Protein AF-A0A9W9CEI9-F1 (afdb_monomer)

pLDDT: mean 76.48, std 22.42, range [36.38, 98.5]

Sequence (367 aa):
MANYSYPYPDEAYGAYTHAHAGYGNASPTAPRRASTQKELRRVDEAEVVIGRVFWLPPQEELPPRAVRRAHGKGAVEEGIYNHPVVVVSRPAEEPQVVHFHIVSQSLPLFRRNILLTNPQVTSFQGKRLHEIYSKDNEFHASRRSWYLPISPSPTHPHVNSKKMQKRYPTLELQHGATLRWDSYVNIRHVYKIDWTLLKPYANPDTPYVQSFRFDRESCDKMLAKTKFLTNYEPEVQHPVQSFPHIERPPYRQSGRVMMSHLPLRIPETQAYSRGQDYSPHSPRAPSLYSPKSYSDEGSVVGSEYSGLSPILQPDFGGPQTEFEMSTPVPKKRPPDRKLRRAWHIMIWILKWLWKTLCKIRERFLGR

Radius of gyration: 35.23 Å; Cα contacts (8 Å, |Δi|>4): 368; chains: 1; bounding box: 115×113×74 Å

Organism: NCBI:txid1932322

Mean predicted aligned error: 17.27 Å

Solvent-accessible surface area (backbone atoms only — not comparable to full-atom values): 24131 Å² total; per-residue (Å²): 140,82,90,83,87,82,88,80,89,87,82,79,93,79,89,82,89,86,78,93,81,89,80,80,96,67,82,75,76,67,80,75,76,75,76,70,72,68,75,77,64,72,58,53,75,90,65,74,43,70,29,26,43,29,24,38,56,44,67,90,82,44,63,90,76,50,65,43,59,68,56,77,89,73,81,74,70,86,75,69,45,48,29,43,29,31,30,69,37,39,36,48,92,46,73,61,32,33,30,29,28,46,39,36,36,28,44,70,65,88,69,70,87,79,68,95,82,63,97,71,67,43,74,42,73,38,34,49,76,60,65,78,41,63,58,97,42,69,72,34,51,57,62,51,72,35,48,35,25,30,46,88,28,71,76,51,91,77,51,87,45,74,72,37,35,71,75,51,47,73,30,45,35,46,94,77,47,65,68,89,47,45,29,26,41,35,53,78,51,39,30,29,30,53,49,80,72,35,38,69,44,77,38,86,92,46,73,86,54,80,69,54,32,42,30,70,68,33,40,51,54,51,50,54,50,29,28,74,74,64,71,55,71,79,65,65,58,44,79,74,80,69,66,76,73,75,68,70,70,75,76,73,80,71,84,73,86,70,89,75,91,71,90,80,82,74,82,84,77,79,78,83,84,78,88,79,80,87,82,90,86,83,83,92,84,80,90,87,88,85,87,81,92,75,79,88,80,88,79,84,78,76,82,82,76,88,80,73,80,78,80,74,76,80,90,71,94,69,83,89,72,92,69,89,74,79,74,79,75,81,76,78,74,75,79,56,73,66,59,57,54,54,51,52,51,52,52,50,52,53,53,50,55,51,52,52,52,52,54,52,50,52,64,67,71,73,112

Structure (mmCIF, N/CA/C/O backbone):
data_AF-A0A9W9CEI9-F1
#
_entry.id   AF-A0A9W9CEI9-F1
#
loop_
_atom_site.group_PDB
_atom_site.id
_atom_site.type_symbol
_atom_site.label_atom_id
_atom_site.label_alt_id
_atom_site.label_comp_id
_atom_site.label_asym_id
_atom_site.label_entity_id
_atom_site.label_seq_id
_atom_site.pdbx_PDB_ins_code
_atom_site.Cartn_x
_atom_site.Cartn_y
_atom_site.Cartn_z
_atom_site.occupancy
_atom_site.B_iso_or_equiv
_atom_site.auth_seq_id
_atom_site.auth_comp_id
_atom_site.auth_asym_id
_atom_site.auth_atom_id
_atom_site.pdbx_PDB_model_num
ATOM 1 N N . MET A 1 1 ? -31.952 55.297 -7.271 1.00 44.41 1 MET A N 1
ATOM 2 C CA . MET A 1 1 ? -33.184 54.821 -7.933 1.00 44.41 1 MET A CA 1
ATOM 3 C C . MET A 1 1 ? -32.943 54.867 -9.431 1.00 44.41 1 MET A C 1
ATOM 5 O O . MET A 1 1 ? -32.782 55.955 -9.960 1.00 44.41 1 MET A O 1
ATOM 9 N N . ALA A 1 2 ? -32.806 53.714 -10.083 1.00 40.50 2 ALA A N 1
ATOM 10 C CA . ALA A 1 2 ? -32.664 53.618 -11.535 1.00 40.50 2 ALA A CA 1
ATOM 11 C C . ALA A 1 2 ? -33.387 52.344 -11.993 1.00 40.50 2 ALA A C 1
ATOM 13 O O . ALA A 1 2 ? -32.977 51.237 -11.647 1.00 40.50 2 ALA A O 1
ATOM 14 N N . ASN A 1 3 ? -34.511 52.544 -12.682 1.00 37.38 3 ASN A N 1
ATOM 15 C CA . ASN A 1 3 ? -35.391 51.511 -13.219 1.00 37.38 3 ASN A CA 1
ATOM 16 C C . ASN A 1 3 ? -34.763 50.885 -14.467 1.00 37.38 3 ASN A C 1
ATOM 18 O O . ASN A 1 3 ? -34.467 51.600 -15.421 1.00 37.38 3 ASN A O 1
ATOM 22 N N . TYR A 1 4 ? -34.625 49.560 -14.480 1.00 41.66 4 TYR A N 1
ATOM 23 C CA . TYR A 1 4 ? -34.340 48.796 -15.693 1.00 41.66 4 TYR A CA 1
ATOM 24 C C . TYR A 1 4 ? -35.572 47.975 -16.064 1.00 41.66 4 TYR A C 1
ATOM 26 O O . TYR A 1 4 ? -35.943 47.033 -15.368 1.00 41.66 4 TYR A O 1
ATOM 34 N N . SER A 1 5 ? -36.203 48.391 -17.160 1.00 39.91 5 SER A N 1
ATOM 35 C CA . SER A 1 5 ? -37.312 47.712 -17.822 1.00 39.91 5 SER A CA 1
ATOM 36 C C . SER A 1 5 ? -36.742 46.679 -18.800 1.00 39.91 5 SER A C 1
ATOM 38 O O . SER A 1 5 ? -35.878 47.018 -19.609 1.00 39.91 5 SER A O 1
ATOM 40 N N . TYR A 1 6 ? -37.191 45.427 -18.709 1.00 49.38 6 TYR A N 1
ATOM 41 C CA . TYR A 1 6 ? -36.850 44.351 -19.646 1.00 49.38 6 TYR A CA 1
ATOM 42 C C . TYR A 1 6 ? -38.062 44.056 -20.541 1.00 49.38 6 TYR A C 1
ATOM 44 O O . TYR A 1 6 ? -39.131 43.768 -20.001 1.00 49.38 6 TYR A O 1
ATOM 52 N N . PRO A 1 7 ? -37.923 44.074 -21.878 1.00 61.41 7 PRO A N 1
ATOM 53 C CA . PRO A 1 7 ? -38.960 43.580 -22.773 1.00 61.41 7 PRO A CA 1
ATOM 54 C C . PRO A 1 7 ? -38.849 42.054 -22.927 1.00 61.41 7 PRO A C 1
ATOM 56 O O . PRO A 1 7 ? -37.789 41.529 -23.273 1.00 61.41 7 PRO A O 1
ATOM 59 N N . TYR A 1 8 ? -39.953 41.353 -22.670 1.00 47.09 8 TYR A N 1
ATOM 60 C CA . TYR A 1 8 ? -40.160 39.960 -23.072 1.00 47.09 8 TYR A CA 1
ATOM 61 C C . TYR A 1 8 ? -40.674 39.928 -24.518 1.00 47.09 8 TYR A C 1
ATOM 63 O O . TYR A 1 8 ? -41.625 40.653 -24.814 1.00 47.09 8 TYR A O 1
ATOM 71 N N . PRO A 1 9 ? -40.102 39.104 -25.410 1.00 62.75 9 PRO A N 1
ATOM 72 C CA . PRO A 1 9 ? -40.759 38.735 -26.649 1.00 62.75 9 PRO A CA 1
ATOM 73 C C . PRO A 1 9 ? -41.666 37.520 -26.424 1.00 62.75 9 PRO A C 1
ATOM 75 O O . PRO A 1 9 ? -41.299 36.546 -25.763 1.00 62.75 9 PRO A O 1
ATOM 78 N N . ASP A 1 10 ? -42.856 37.652 -26.988 1.00 48.56 10 ASP A N 1
ATOM 79 C CA . ASP A 1 10 ? -44.049 36.833 -26.850 1.00 48.56 10 ASP A CA 1
ATOM 80 C C . ASP A 1 10 ? -44.328 36.221 -28.230 1.00 48.56 10 ASP A C 1
ATOM 82 O O . ASP A 1 10 ? -44.770 36.928 -29.126 1.00 48.56 10 ASP A O 1
ATOM 86 N N . GLU A 1 11 ? -43.979 34.949 -28.436 1.00 50.56 11 GLU A N 1
ATOM 87 C CA . GLU A 1 11 ? -44.277 34.143 -29.635 1.00 50.56 11 GLU A CA 1
ATOM 88 C C . GLU A 1 11 ? -44.161 32.657 -29.230 1.00 50.56 11 GLU A C 1
ATOM 90 O O . GLU A 1 11 ? -43.246 32.288 -28.500 1.00 50.56 11 GLU A O 1
ATOM 95 N N . ALA A 1 12 ? -44.981 31.694 -29.638 1.00 49.09 12 ALA A N 1
ATOM 96 C CA . ALA A 1 12 ? -46.222 31.679 -30.389 1.00 49.09 12 ALA A CA 1
ATOM 97 C C . ALA A 1 12 ? -46.905 30.325 -30.099 1.00 49.09 12 ALA A C 1
ATOM 99 O O . ALA A 1 12 ? -46.247 29.292 -29.945 1.00 49.09 12 ALA A O 1
ATOM 100 N N . TYR A 1 13 ? -48.234 30.338 -30.029 1.00 42.53 13 TYR A N 1
ATOM 101 C CA . TYR A 1 13 ? -49.075 29.151 -29.898 1.00 42.53 13 TYR A CA 1
ATOM 102 C C . TYR A 1 13 ? -49.012 28.298 -31.174 1.00 42.53 13 TYR A C 1
ATOM 104 O O . TYR A 1 13 ? -49.411 28.746 -32.247 1.00 42.53 13 TYR A O 1
ATOM 112 N N . GLY A 1 14 ? -48.563 27.049 -31.044 1.00 46.78 14 GLY A N 1
ATOM 113 C CA . GLY A 1 14 ? -48.661 26.022 -32.079 1.00 46.78 14 GLY A CA 1
ATOM 114 C C . GLY A 1 14 ? -49.648 24.939 -31.660 1.00 46.78 14 GLY A C 1
ATOM 115 O O . GLY A 1 14 ? -49.316 24.070 -30.857 1.00 46.78 14 GLY A O 1
ATOM 116 N N . ALA A 1 15 ? -50.863 25.012 -32.197 1.00 46.81 15 ALA A N 1
ATOM 117 C CA . ALA A 1 15 ? -51.892 23.991 -32.078 1.00 46.81 15 ALA A CA 1
ATOM 118 C C . ALA A 1 15 ? -51.522 22.737 -32.890 1.00 46.81 15 ALA A C 1
ATOM 120 O O . ALA A 1 15 ? -51.270 22.834 -34.088 1.00 46.81 15 ALA A O 1
ATOM 121 N N . TYR A 1 16 ? -51.571 21.562 -32.259 1.00 46.38 16 TYR A N 1
ATOM 122 C CA . TYR A 1 16 ? -51.710 20.281 -32.952 1.00 46.38 16 TYR A CA 1
ATOM 123 C C . TYR A 1 16 ? -52.805 19.458 -32.276 1.00 46.38 16 TYR A C 1
ATOM 125 O O . TYR A 1 16 ? -52.646 18.925 -31.180 1.00 46.38 16 TYR A O 1
ATOM 133 N N . THR A 1 17 ? -53.938 19.387 -32.963 1.00 54.47 17 THR A N 1
ATOM 134 C CA . THR A 1 17 ? -55.008 18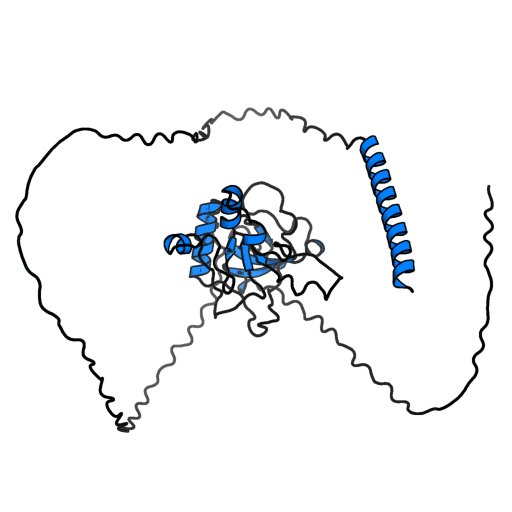.412 -32.773 1.00 54.47 17 THR A CA 1
ATOM 135 C C . THR A 1 17 ? -54.741 17.193 -33.646 1.00 54.47 17 THR A C 1
ATOM 137 O O . THR A 1 17 ? -54.419 17.366 -34.815 1.00 54.47 17 THR A O 1
ATOM 140 N N . HIS A 1 18 ? -54.909 16.000 -33.071 1.00 37.88 18 HIS A N 1
ATOM 141 C CA . HIS A 1 18 ? -55.310 14.694 -33.638 1.00 37.88 18 HIS A CA 1
ATOM 142 C C . HIS A 1 18 ? -54.682 13.608 -32.743 1.00 37.88 18 HIS A C 1
ATOM 144 O O . HIS A 1 18 ? -53.576 13.788 -32.252 1.00 37.88 18 HIS A O 1
ATOM 150 N N . ALA A 1 19 ? -55.230 12.423 -32.504 1.00 39.69 19 ALA A N 1
ATOM 151 C CA . ALA A 1 19 ? -56.569 11.850 -32.521 1.00 39.69 19 ALA A CA 1
ATOM 152 C C . ALA A 1 19 ? -56.390 10.434 -31.923 1.00 39.69 19 ALA A C 1
ATOM 154 O O . ALA A 1 19 ? -55.325 9.831 -32.044 1.00 39.69 19 ALA A O 1
ATOM 155 N N . HIS A 1 20 ? -57.424 9.937 -31.249 1.00 43.78 20 HIS A N 1
ATOM 156 C CA . HIS A 1 20 ? -57.515 8.626 -30.602 1.00 43.78 20 HIS A CA 1
ATOM 157 C C . HIS A 1 20 ? -56.940 7.426 -31.380 1.00 43.78 20 HIS A C 1
ATOM 159 O O . HIS A 1 20 ? -57.318 7.184 -32.521 1.00 43.78 20 HIS A O 1
ATOM 165 N N . ALA A 1 21 ? -56.215 6.563 -30.662 1.00 42.81 21 ALA A N 1
ATOM 166 C CA . ALA A 1 21 ? -56.393 5.110 -30.736 1.00 42.81 21 ALA A CA 1
ATOM 167 C C . ALA A 1 21 ? -55.942 4.483 -29.406 1.00 42.81 21 ALA A C 1
ATOM 169 O O . ALA A 1 21 ? -54.760 4.479 -29.070 1.00 42.81 21 ALA A O 1
ATOM 170 N N . GLY A 1 22 ? -56.904 4.017 -28.609 1.00 48.47 22 GLY A N 1
ATOM 171 C CA . GLY A 1 22 ? -56.636 3.316 -27.362 1.00 48.47 22 GLY A CA 1
ATOM 172 C C . GLY A 1 22 ? -56.269 1.864 -27.621 1.00 48.47 22 GLY A C 1
ATOM 173 O O . GLY A 1 22 ? -56.925 1.227 -28.429 1.00 48.47 22 GLY A O 1
ATOM 174 N N . TYR A 1 23 ? -55.273 1.353 -26.898 1.00 37.03 23 TYR A N 1
ATOM 175 C CA . TYR A 1 23 ? -55.101 -0.064 -26.583 1.00 37.03 23 TYR A CA 1
ATOM 176 C C . TYR A 1 23 ? -54.218 -0.192 -25.332 1.00 37.03 23 TYR A C 1
ATOM 178 O O . TYR A 1 23 ? -53.124 0.359 -25.280 1.00 37.03 23 TYR A O 1
ATOM 186 N N . GLY A 1 24 ? -54.690 -0.964 -24.350 1.00 40.25 24 GLY A N 1
ATOM 187 C CA . GLY A 1 24 ? -53.818 -1.722 -23.4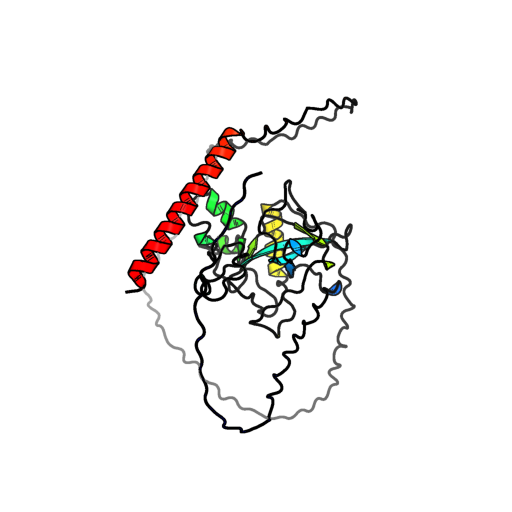48 1.00 40.25 24 GLY A CA 1
ATOM 188 C C . GLY A 1 24 ? -53.325 -1.025 -22.180 1.00 40.25 24 GLY A C 1
ATOM 189 O O . GLY A 1 24 ? -52.150 -0.693 -22.061 1.00 40.25 24 GLY A O 1
ATOM 190 N N . ASN A 1 25 ? -54.194 -0.944 -21.171 1.00 46.72 25 ASN A N 1
ATOM 191 C CA . ASN A 1 25 ? -53.783 -0.845 -19.770 1.00 46.72 25 ASN A CA 1
ATOM 192 C C . ASN A 1 25 ? -53.025 -2.119 -19.361 1.00 46.72 25 ASN A C 1
ATOM 194 O O . ASN A 1 25 ? -53.619 -3.089 -18.900 1.00 46.72 25 ASN A O 1
ATOM 198 N N . ALA A 1 26 ? -51.708 -2.106 -19.510 1.00 44.81 26 ALA A N 1
ATOM 199 C CA . ALA A 1 26 ? -50.810 -2.965 -18.757 1.00 44.81 26 ALA A CA 1
ATOM 200 C C . ALA A 1 26 ? -49.588 -2.123 -18.408 1.00 44.81 26 ALA A C 1
ATOM 202 O O . ALA A 1 26 ? -48.611 -2.092 -19.150 1.00 44.81 26 ALA A O 1
ATOM 203 N N . SER A 1 27 ? -49.679 -1.384 -17.298 1.00 42.91 27 SER A N 1
ATOM 204 C CA . SER A 1 27 ? -48.522 -0.734 -16.690 1.00 42.91 27 SER A CA 1
ATOM 205 C C . SER A 1 27 ? -47.417 -1.779 -16.552 1.00 42.91 27 SER A C 1
ATOM 207 O O . SER A 1 27 ? -47.599 -2.725 -15.781 1.00 42.91 27 SER A O 1
ATOM 209 N N . PRO A 1 28 ? -46.279 -1.658 -17.261 1.00 50.47 28 PRO A N 1
ATOM 210 C CA . PRO A 1 28 ? -45.126 -2.447 -16.907 1.00 50.47 28 PRO A CA 1
ATOM 211 C C . PRO A 1 28 ? -44.723 -1.916 -15.542 1.00 50.47 28 PRO A C 1
ATOM 213 O O . PRO A 1 28 ? -44.224 -0.796 -15.417 1.00 50.47 28 PRO A O 1
ATOM 216 N N . THR A 1 29 ? -45.032 -2.685 -14.501 1.00 48.03 29 THR A N 1
ATOM 217 C CA . THR A 1 29 ? -44.475 -2.521 -13.169 1.00 48.03 29 THR A CA 1
ATOM 218 C C . THR A 1 29 ? -42.973 -2.520 -13.380 1.00 48.03 29 THR A C 1
ATOM 220 O O . THR A 1 29 ? -42.357 -3.574 -13.538 1.00 48.03 29 THR A O 1
ATOM 223 N N . ALA A 1 30 ? -42.403 -1.322 -13.525 1.00 46.75 30 ALA A N 1
ATOM 224 C CA . ALA A 1 30 ? -40.983 -1.149 -13.721 1.00 46.75 30 ALA A CA 1
ATOM 225 C C . ALA A 1 30 ? -40.340 -1.947 -12.592 1.00 46.75 30 ALA A C 1
ATOM 227 O O . ALA A 1 30 ? -40.737 -1.734 -11.438 1.00 46.75 30 ALA A O 1
ATOM 228 N N . PRO A 1 31 ? -39.445 -2.910 -12.883 1.00 50.59 31 PRO A N 1
ATOM 229 C CA . PRO A 1 31 ? -38.791 -3.660 -11.836 1.00 50.59 31 PRO A CA 1
ATOM 230 C C . PRO A 1 31 ? -38.112 -2.614 -10.972 1.00 50.59 31 PRO A C 1
ATOM 232 O O . PRO A 1 31 ? -37.154 -1.962 -11.394 1.00 50.59 31 PRO A O 1
ATOM 235 N N . ARG A 1 32 ? -38.711 -2.386 -9.799 1.00 44.41 32 ARG A N 1
ATOM 236 C CA . ARG A 1 32 ? -38.223 -1.520 -8.745 1.00 44.41 32 ARG A CA 1
ATOM 237 C C . ARG A 1 32 ? -36.838 -2.068 -8.497 1.00 44.41 32 ARG A C 1
ATOM 239 O O . ARG A 1 32 ? -36.706 -3.124 -7.884 1.00 44.41 32 ARG A O 1
ATOM 246 N N . ARG A 1 33 ? -35.827 -1.433 -9.104 1.00 43.03 33 ARG A N 1
ATOM 247 C CA . ARG A 1 33 ? -34.421 -1.734 -8.872 1.00 43.03 33 ARG A CA 1
ATOM 248 C C . ARG A 1 33 ? -34.266 -1.492 -7.390 1.00 43.03 33 ARG A C 1
ATOM 250 O O . ARG A 1 33 ? -34.094 -0.357 -6.953 1.00 43.03 33 ARG A O 1
ATOM 257 N N . ALA A 1 34 ? -34.436 -2.560 -6.621 1.00 41.00 34 ALA A N 1
ATOM 258 C CA . ALA A 1 34 ? -33.964 -2.656 -5.274 1.00 41.00 34 ALA A CA 1
ATOM 259 C C . ALA A 1 34 ? -32.471 -2.410 -5.430 1.00 41.00 34 ALA A C 1
ATOM 261 O O . ALA A 1 34 ? -31.700 -3.295 -5.791 1.00 41.00 34 ALA A O 1
ATOM 262 N N . SER A 1 35 ? -32.090 -1.146 -5.274 1.00 41.25 35 SER A N 1
ATOM 263 C CA . SER A 1 35 ? -30.764 -0.764 -4.855 1.00 41.25 35 SER A CA 1
ATOM 264 C C . SER A 1 35 ? -30.618 -1.415 -3.491 1.00 41.25 35 SER A C 1
ATOM 266 O O . SER A 1 35 ? -30.858 -0.792 -2.460 1.00 41.25 35 SER A O 1
ATOM 268 N N . THR A 1 36 ? -30.329 -2.716 -3.499 1.00 42.03 36 THR A N 1
ATOM 269 C CA . THR A 1 36 ? -29.772 -3.447 -2.381 1.00 42.03 36 THR A CA 1
ATOM 270 C C . THR A 1 36 ? -28.453 -2.752 -2.137 1.00 42.03 36 THR A C 1
ATOM 272 O O . THR A 1 36 ? -27.435 -3.067 -2.757 1.00 42.03 36 THR A O 1
ATOM 275 N N . GLN A 1 37 ? -28.528 -1.697 -1.333 1.00 42.50 37 GLN A N 1
ATOM 276 C CA . GLN A 1 37 ? -27.405 -1.025 -0.731 1.00 42.50 37 GLN A CA 1
ATOM 277 C C . GLN A 1 37 ? -26.748 -2.128 0.084 1.00 42.50 37 GLN A C 1
ATOM 279 O O . GLN A 1 37 ? -27.204 -2.470 1.168 1.00 42.50 37 GLN A O 1
ATOM 284 N N . LYS A 1 38 ? -25.822 -2.829 -0.576 1.00 58.91 38 LYS A N 1
ATOM 285 C CA . LYS A 1 38 ? -25.175 -4.035 -0.089 1.00 58.91 38 LYS A CA 1
ATOM 286 C C . LYS A 1 38 ? -24.549 -3.610 1.222 1.00 58.91 38 LYS A C 1
ATOM 288 O O . LYS A 1 38 ? -23.633 -2.789 1.203 1.00 58.91 38 LYS A O 1
ATOM 293 N N . GLU A 1 39 ? -25.160 -4.046 2.316 1.00 62.12 39 GLU A N 1
ATOM 294 C CA . GLU A 1 39 ? -24.802 -3.657 3.668 1.00 62.12 39 GLU A CA 1
ATOM 295 C C . GLU A 1 39 ? -23.285 -3.776 3.767 1.00 62.12 39 GLU A C 1
ATOM 297 O O . GLU A 1 39 ? -22.719 -4.841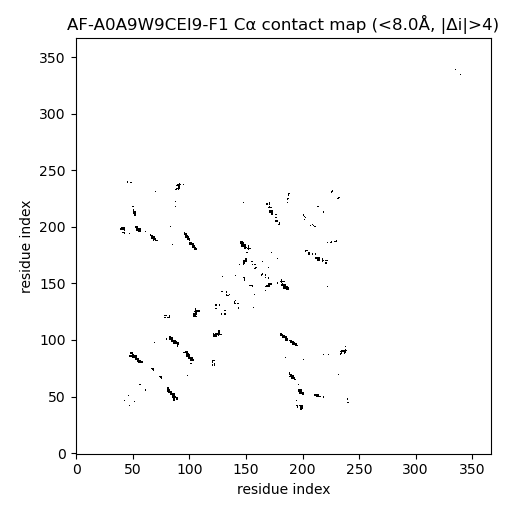 3.498 1.00 62.12 39 GLU A O 1
ATOM 302 N N . LEU A 1 40 ? -22.613 -2.635 3.945 1.00 68.88 40 LEU A N 1
ATOM 303 C CA . LEU A 1 40 ? -21.160 -2.585 3.922 1.00 68.88 40 LEU A CA 1
ATOM 304 C C . LEU A 1 40 ? -20.697 -3.409 5.115 1.00 68.88 40 LEU A C 1
ATOM 306 O O . LEU A 1 40 ? -20.763 -2.944 6.252 1.00 68.88 40 LEU A O 1
ATOM 310 N N . ARG A 1 41 ? -20.296 -4.654 4.839 1.00 84.25 41 ARG A N 1
ATOM 311 C CA . ARG A 1 41 ? -19.775 -5.590 5.830 1.00 84.25 41 ARG A CA 1
ATOM 312 C C . ARG A 1 41 ? -18.717 -4.848 6.635 1.00 84.25 41 ARG A C 1
ATOM 314 O O . ARG A 1 41 ? -17.709 -4.413 6.075 1.00 84.25 41 ARG A O 1
ATOM 321 N N . ARG A 1 42 ? -18.988 -4.649 7.925 1.00 90.06 42 ARG A N 1
ATOM 322 C CA . ARG A 1 42 ? -18.013 -4.063 8.842 1.00 90.06 42 ARG A CA 1
ATOM 323 C C . ARG A 1 42 ? -16.799 -4.984 8.896 1.00 90.06 42 ARG A C 1
ATOM 325 O O . ARG A 1 42 ? -16.944 -6.203 8.792 1.00 90.06 42 ARG A O 1
ATOM 33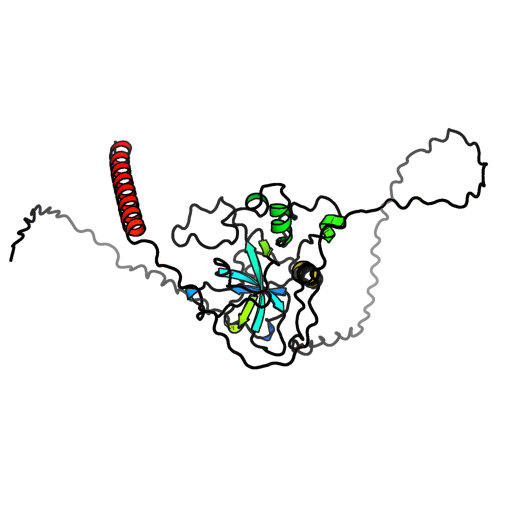2 N N . VAL A 1 43 ? -15.614 -4.391 9.002 1.00 94.69 43 VAL A N 1
ATOM 333 C CA . VAL A 1 43 ? -14.389 -5.152 9.248 1.00 94.69 43 VAL A CA 1
ATOM 334 C C . VAL A 1 43 ? -14.528 -5.801 10.622 1.00 94.69 43 VAL A C 1
ATOM 336 O O . VAL A 1 43 ? -14.947 -5.140 11.567 1.00 94.69 43 VAL A O 1
ATOM 339 N N . ASP A 1 44 ? -14.243 -7.095 10.709 1.00 95.31 44 ASP A N 1
ATOM 340 C CA . ASP A 1 44 ? -14.167 -7.813 11.979 1.00 95.31 44 ASP A CA 1
ATOM 341 C C . ASP A 1 44 ? -12.723 -7.759 12.491 1.00 95.31 44 ASP A C 1
ATOM 343 O O . ASP A 1 44 ? -11.776 -7.843 11.705 1.00 95.31 44 ASP A O 1
ATOM 347 N N . GLU A 1 45 ? -12.548 -7.640 13.803 1.00 95.44 45 GLU A N 1
ATOM 348 C CA . GLU A 1 45 ? -11.243 -7.573 14.458 1.00 95.44 45 GLU A CA 1
ATOM 349 C C . GLU A 1 45 ? -10.383 -8.803 14.128 1.00 95.44 45 GLU A C 1
ATOM 351 O O . GLU A 1 45 ? -9.176 -8.687 13.902 1.00 95.44 45 GLU A O 1
ATOM 356 N N . ALA A 1 46 ? -11.016 -9.975 14.019 1.00 94.44 46 ALA A N 1
ATOM 357 C CA . ALA A 1 46 ? -10.369 -11.229 13.641 1.00 94.44 46 ALA A CA 1
ATOM 358 C C . ALA A 1 46 ? -9.748 -11.198 12.231 1.00 94.44 46 ALA A C 1
ATOM 360 O O . ALA A 1 46 ? -8.793 -11.925 11.948 1.00 94.44 46 ALA A O 1
ATOM 361 N N . GLU A 1 47 ? -10.272 -10.359 11.331 1.00 95.38 47 GLU A N 1
ATOM 362 C CA . GLU A 1 47 ? -9.751 -10.214 9.970 1.00 95.38 47 GLU A CA 1
ATOM 363 C C . GLU A 1 47 ? -8.546 -9.265 9.898 1.00 95.38 47 GLU A C 1
ATOM 365 O O . GLU A 1 47 ? -7.832 -9.249 8.889 1.00 95.38 47 GLU A O 1
ATOM 370 N N . VAL A 1 48 ? -8.297 -8.479 10.949 1.00 96.75 48 VAL A N 1
ATOM 371 C CA . VAL A 1 48 ? -7.235 -7.471 11.006 1.00 96.75 48 VAL A CA 1
ATOM 372 C C . VAL A 1 48 ? -5.896 -8.135 11.328 1.00 96.75 48 VAL A C 1
ATOM 374 O O . VAL A 1 48 ? -5.388 -8.108 12.448 1.00 96.75 48 VAL A O 1
ATOM 377 N N . VAL A 1 49 ? -5.312 -8.746 10.300 1.00 96.19 49 VAL A N 1
ATOM 378 C CA . VAL A 1 49 ? -4.025 -9.450 10.367 1.00 96.19 49 VAL A CA 1
ATOM 379 C C . VAL A 1 49 ? -2.993 -8.834 9.425 1.00 96.19 49 VAL A C 1
ATOM 381 O O . VAL A 1 49 ? -3.333 -8.250 8.395 1.00 96.19 49 VAL A O 1
ATOM 384 N N . ILE A 1 50 ? -1.708 -9.009 9.743 1.00 97.19 50 ILE A N 1
ATOM 385 C CA . ILE A 1 50 ? -0.606 -8.569 8.876 1.00 97.19 50 ILE A CA 1
ATOM 386 C C . ILE A 1 50 ? -0.740 -9.216 7.489 1.00 97.19 50 ILE A C 1
ATOM 388 O O . ILE A 1 50 ? -1.031 -10.411 7.352 1.00 97.19 50 ILE A O 1
ATOM 392 N N . GLY A 1 51 ? -0.547 -8.397 6.455 1.00 97.81 51 GLY A N 1
ATOM 393 C CA . GLY A 1 51 ? -0.696 -8.774 5.055 1.00 97.81 51 GLY A CA 1
ATOM 394 C C . GLY A 1 51 ? -2.132 -8.736 4.537 1.00 97.81 51 GLY A C 1
ATOM 395 O O . GLY A 1 51 ? -2.333 -8.992 3.352 1.00 97.81 51 GLY A O 1
ATOM 396 N N . ARG A 1 52 ? -3.136 -8.434 5.371 1.00 97.94 52 ARG A N 1
ATOM 397 C CA . ARG A 1 52 ? -4.523 -8.262 4.919 1.00 97.94 52 ARG A CA 1
ATOM 398 C C . ARG A 1 52 ? -4.663 -6.989 4.088 1.00 97.94 52 ARG A C 1
ATOM 400 O O . ARG A 1 52 ? -4.142 -5.942 4.474 1.00 97.94 52 ARG A O 1
ATOM 407 N N . VAL A 1 53 ? -5.385 -7.082 2.971 1.00 98.06 53 VAL A N 1
ATOM 408 C CA . VAL A 1 53 ? -5.709 -5.942 2.108 1.00 98.06 53 VAL A CA 1
ATOM 409 C C . VAL A 1 53 ? -7.111 -5.422 2.426 1.00 98.06 53 VAL A C 1
ATOM 411 O O . VAL A 1 53 ? -8.089 -6.167 2.378 1.00 98.06 53 VAL A O 1
ATOM 414 N N . PHE A 1 54 ? -7.201 -4.127 2.710 1.00 98.00 54 PHE A N 1
ATOM 415 C CA . PHE A 1 54 ? -8.440 -3.381 2.919 1.00 98.00 54 PHE A CA 1
ATOM 416 C C . PHE A 1 54 ? -8.561 -2.244 1.905 1.00 98.00 54 PHE A C 1
ATOM 418 O O . PHE A 1 54 ? -7.650 -1.992 1.120 1.00 98.00 54 PHE A O 1
ATOM 425 N N . TRP A 1 55 ? -9.694 -1.552 1.916 1.00 97.12 55 TRP A N 1
ATOM 426 C CA . TRP A 1 55 ? -9.926 -0.327 1.167 1.00 97.12 55 TRP A CA 1
ATOM 427 C C . TRP A 1 55 ? -9.963 0.864 2.118 1.00 97.12 55 TRP A C 1
ATOM 429 O O . TRP A 1 55 ? -10.777 0.898 3.044 1.00 97.12 55 TRP A O 1
ATOM 439 N N . LEU A 1 56 ? -9.099 1.847 1.873 1.00 97.12 56 LEU A N 1
ATOM 440 C CA . LEU A 1 56 ? -9.133 3.137 2.545 1.00 97.12 56 LEU A CA 1
ATOM 441 C C . LEU A 1 56 ? -10.197 4.014 1.867 1.00 97.12 56 LEU A C 1
ATOM 443 O O . LEU A 1 56 ? -10.031 4.328 0.683 1.00 97.12 56 LEU A O 1
ATOM 447 N N . PRO A 1 57 ? -11.274 4.414 2.572 1.00 95.94 57 PRO A N 1
ATOM 448 C CA . PRO A 1 57 ? -12.317 5.270 2.009 1.00 95.94 57 PRO A CA 1
ATOM 449 C C . PRO A 1 57 ? -11.779 6.622 1.510 1.00 95.94 57 PRO A C 1
ATOM 451 O O . PRO A 1 57 ? -10.644 7.003 1.827 1.00 95.94 57 PRO A O 1
ATOM 454 N N . PRO A 1 58 ? -12.564 7.356 0.704 1.00 95.12 58 PRO A N 1
ATOM 455 C CA . PRO A 1 58 ? -12.198 8.707 0.313 1.00 95.12 58 PRO A CA 1
ATOM 456 C C . PRO A 1 58 ? -12.174 9.646 1.532 1.00 95.12 58 PRO A C 1
ATOM 458 O O . PRO A 1 58 ? -12.742 9.351 2.585 1.00 95.12 58 PRO A O 1
ATOM 461 N N . GLN A 1 59 ? -11.468 10.771 1.405 1.00 95.50 59 GLN A N 1
ATOM 462 C CA . GLN A 1 59 ? -11.156 11.646 2.538 1.00 95.50 59 GLN A CA 1
ATOM 463 C C . GLN A 1 59 ? -12.413 12.243 3.187 1.00 95.50 59 GLN A C 1
ATOM 465 O O . GLN A 1 59 ? -12.456 12.400 4.401 1.00 95.50 59 GLN A O 1
ATOM 470 N N . GLU A 1 60 ? -13.424 12.564 2.385 1.00 95.81 60 GLU A N 1
ATOM 471 C CA . GLU A 1 60 ? -14.703 13.139 2.801 1.00 95.81 60 GLU A CA 1
ATOM 472 C C . GLU A 1 60 ? -15.577 12.186 3.628 1.00 95.81 60 GLU A C 1
ATOM 474 O O . GLU A 1 60 ? -16.437 12.646 4.375 1.00 95.81 60 GLU A O 1
ATOM 479 N N . GLU A 1 61 ? -15.349 10.873 3.524 1.00 95.94 61 GLU A N 1
ATOM 480 C CA . GLU A 1 61 ? -16.047 9.862 4.329 1.00 95.94 61 GLU A CA 1
ATOM 481 C C . GLU A 1 61 ? -15.356 9.601 5.674 1.00 95.94 61 GLU A C 1
ATOM 483 O O . GLU A 1 61 ? -15.901 8.898 6.526 1.00 95.94 61 GLU A O 1
ATOM 488 N N . LEU A 1 62 ? -14.148 10.135 5.870 1.00 96.81 62 LEU A N 1
ATOM 489 C CA . LEU A 1 62 ? -13.341 9.896 7.058 1.00 96.81 62 LEU A CA 1
ATOM 490 C C . LEU A 1 62 ? -13.378 11.101 8.007 1.00 96.81 62 LEU A C 1
ATOM 492 O O . LEU A 1 62 ? -13.396 12.251 7.559 1.00 96.81 62 LEU A O 1
ATOM 496 N N . PRO A 1 63 ? -13.305 10.871 9.331 1.00 97.81 63 PRO A N 1
ATOM 497 C CA . PRO A 1 63 ? -13.092 11.947 10.285 1.00 97.81 63 PRO A CA 1
ATOM 498 C C . PRO A 1 63 ? -11.841 12.773 9.935 1.00 97.81 63 PRO A C 1
ATOM 500 O O . PRO A 1 63 ? -10.841 12.230 9.442 1.00 97.81 63 PRO A O 1
ATOM 503 N N . PRO A 1 64 ? -11.840 14.088 10.214 1.00 96.12 64 PRO A N 1
ATOM 504 C CA . PRO A 1 64 ? -10.676 14.921 9.954 1.00 96.12 64 PRO A CA 1
ATOM 505 C C . PRO A 1 64 ? -9.463 14.372 10.710 1.00 96.12 64 PRO A C 1
ATOM 507 O O . PRO A 1 64 ? -9.514 14.158 11.918 1.00 96.12 64 PRO A O 1
ATOM 510 N N . ARG A 1 65 ? -8.348 14.178 9.993 1.00 96.19 65 ARG A N 1
ATOM 511 C CA . ARG A 1 65 ? -7.093 13.609 10.528 1.00 96.19 65 ARG A CA 1
ATOM 512 C C . ARG A 1 65 ? -7.200 12.151 11.007 1.00 96.19 65 ARG A C 1
ATOM 514 O O . ARG A 1 65 ? -6.356 11.727 11.793 1.00 96.19 65 ARG A O 1
ATOM 521 N N . ALA A 1 66 ? -8.169 11.380 10.504 1.00 97.56 66 ALA A N 1
ATOM 522 C CA . ALA A 1 66 ? -8.261 9.942 10.772 1.00 97.56 66 ALA A CA 1
ATOM 523 C C . ALA A 1 66 ? -6.988 9.181 10.363 1.00 97.56 66 ALA A C 1
ATOM 525 O O . ALA A 1 66 ? -6.537 8.291 11.080 1.00 97.56 66 ALA A O 1
ATOM 526 N N . VAL A 1 67 ? -6.379 9.557 9.232 1.00 97.88 67 VAL A N 1
ATOM 527 C CA . VAL A 1 67 ? -5.096 8.997 8.791 1.00 97.88 67 VAL A CA 1
ATOM 528 C C . VAL A 1 67 ? -3.947 9.867 9.283 1.00 97.88 67 VAL A C 1
ATOM 530 O O . VAL A 1 67 ? -3.946 11.088 9.107 1.00 97.88 67 VAL A O 1
ATOM 533 N N . ARG A 1 68 ? -2.930 9.228 9.860 1.00 97.62 68 ARG A N 1
ATOM 534 C CA . ARG A 1 68 ? -1.686 9.864 10.314 1.00 97.62 68 ARG A CA 1
ATOM 535 C C . ARG A 1 68 ? -0.482 9.107 9.760 1.00 97.62 68 ARG A C 1
ATOM 537 O O . ARG A 1 68 ? -0.604 7.963 9.339 1.00 97.62 68 ARG A O 1
ATOM 544 N N . ARG A 1 69 ? 0.699 9.726 9.741 1.00 97.06 69 ARG A N 1
ATOM 545 C CA . ARG A 1 69 ? 1.949 8.981 9.511 1.00 97.06 69 ARG A CA 1
ATOM 546 C C . ARG A 1 69 ? 2.295 8.222 10.791 1.00 97.06 69 ARG A C 1
ATOM 548 O O . ARG A 1 69 ? 2.325 8.834 11.855 1.00 97.06 69 ARG A O 1
ATOM 555 N N . ALA A 1 70 ? 2.529 6.917 10.677 1.00 96.31 70 ALA A N 1
ATOM 556 C CA . ALA A 1 70 ? 3.050 6.103 11.775 1.00 96.31 70 ALA A CA 1
ATOM 557 C C . ALA A 1 70 ? 4.555 6.334 11.943 1.00 96.31 70 ALA A C 1
ATOM 559 O O . ALA A 1 70 ? 5.066 6.387 13.053 1.00 96.31 70 ALA A O 1
ATOM 560 N N . HIS A 1 71 ? 5.254 6.520 10.819 1.00 94.19 71 HIS A N 1
ATOM 561 C CA . HIS A 1 71 ? 6.695 6.719 10.789 1.00 94.19 71 HIS A CA 1
ATOM 562 C C . HIS A 1 71 ? 7.094 7.939 9.947 1.00 94.19 71 HIS A C 1
ATOM 564 O O . HIS A 1 71 ? 6.555 8.186 8.860 1.00 94.19 71 HIS A O 1
ATOM 570 N N . GLY A 1 72 ? 8.095 8.673 10.438 1.00 90.81 72 GLY A N 1
ATOM 571 C CA . GLY A 1 72 ? 8.636 9.879 9.815 1.00 90.81 72 GLY A CA 1
ATOM 572 C C . GLY A 1 72 ? 7.868 11.163 10.153 1.00 90.81 72 GLY A C 1
ATOM 573 O O . GLY A 1 72 ? 6.726 11.146 10.608 1.00 90.81 72 GLY A O 1
ATOM 574 N N . LYS A 1 73 ? 8.514 12.310 9.913 1.00 90.94 73 LYS A N 1
ATOM 575 C CA . LYS A 1 73 ? 7.932 13.645 10.125 1.00 90.94 73 LYS A CA 1
ATOM 576 C C . LYS A 1 73 ? 7.192 14.116 8.869 1.00 90.94 73 LYS A C 1
ATOM 578 O O . LYS A 1 73 ? 7.633 13.851 7.752 1.00 90.94 73 LYS A O 1
ATOM 583 N N . GLY A 1 74 ? 6.105 14.864 9.049 1.00 91.31 74 GLY A N 1
ATOM 584 C CA . GLY A 1 74 ? 5.427 15.588 7.969 1.00 91.31 74 GLY A CA 1
ATOM 585 C C . GLY A 1 74 ? 3.926 15.335 7.878 1.00 91.31 74 GLY A C 1
ATOM 586 O O . GLY A 1 74 ? 3.373 14.458 8.540 1.00 91.31 74 GLY A O 1
ATOM 587 N N . ALA A 1 75 ? 3.263 16.129 7.040 1.00 92.88 75 ALA A N 1
ATOM 588 C CA . ALA A 1 75 ? 1.852 15.944 6.734 1.00 92.88 75 ALA A CA 1
ATOM 589 C C . ALA A 1 75 ? 1.620 14.654 5.925 1.00 92.88 75 ALA A C 1
ATOM 591 O O . ALA A 1 75 ? 2.523 14.112 5.273 1.00 92.88 75 ALA A O 1
ATOM 592 N N . VAL A 1 76 ? 0.388 14.156 5.982 1.00 94.75 76 VAL A N 1
ATOM 593 C CA . VAL A 1 76 ? -0.092 13.089 5.101 1.00 94.75 76 VAL A CA 1
ATOM 594 C C . VAL A 1 76 ? -0.067 13.601 3.655 1.00 94.75 76 VAL A C 1
ATOM 596 O O . VAL A 1 76 ? -0.445 14.743 3.409 1.00 94.75 76 VAL A O 1
ATOM 599 N N . GLU A 1 77 ? 0.442 12.791 2.721 1.00 91.19 77 GLU A N 1
ATOM 600 C CA . GLU A 1 77 ? 0.512 13.176 1.302 1.00 91.19 77 GLU A CA 1
ATOM 601 C C . GLU A 1 77 ? -0.902 13.259 0.703 1.00 91.19 77 GLU A C 1
ATOM 603 O O . GLU A 1 77 ? -1.800 12.511 1.090 1.00 91.19 77 GLU A O 1
ATOM 608 N N . GLU A 1 78 ? -1.110 14.175 -0.240 1.00 89.00 78 GLU A N 1
ATOM 609 C CA . GLU A 1 78 ? -2.364 14.245 -0.993 1.00 89.00 78 GLU A CA 1
ATOM 610 C C . GLU A 1 78 ? -2.494 13.024 -1.917 1.00 89.00 78 GLU A C 1
ATOM 612 O O . GLU A 1 78 ? -1.506 12.543 -2.472 1.00 89.00 78 GLU A O 1
ATOM 617 N N . GLY A 1 79 ? -3.717 12.518 -2.091 1.00 89.25 79 GLY A N 1
ATOM 618 C CA . GLY A 1 79 ? -3.981 11.384 -2.984 1.00 89.25 79 GLY A CA 1
ATOM 619 C C . GLY A 1 79 ? -3.661 10.005 -2.400 1.00 89.25 79 GLY A C 1
ATOM 620 O O . GLY A 1 79 ? -3.472 9.066 -3.162 1.00 89.25 79 GLY A O 1
ATOM 621 N N . ILE A 1 80 ? -3.594 9.866 -1.071 1.00 94.00 80 ILE A N 1
ATOM 622 C CA . ILE A 1 80 ? -3.458 8.550 -0.423 1.00 94.00 80 ILE A CA 1
ATOM 623 C C . ILE A 1 80 ? -4.791 7.821 -0.204 1.00 94.00 80 ILE A C 1
ATOM 625 O O . ILE A 1 80 ? -4.795 6.620 0.047 1.00 94.00 80 ILE A O 1
ATOM 629 N N . TYR A 1 81 ? -5.902 8.556 -0.250 1.00 95.19 81 TYR A N 1
ATOM 630 C CA . TYR A 1 81 ? -7.250 8.062 0.026 1.00 95.19 81 TYR A CA 1
ATOM 631 C C . TYR A 1 81 ? -7.841 7.341 -1.184 1.00 95.19 81 TYR A C 1
ATOM 633 O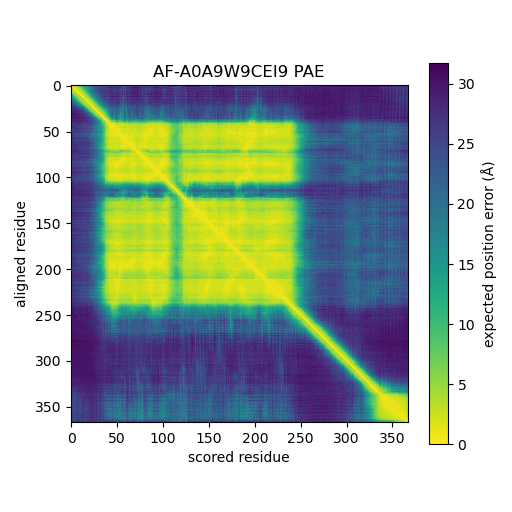 O . TYR A 1 81 ? -7.357 7.500 -2.303 1.00 95.19 81 TYR A O 1
ATOM 641 N N . ASN A 1 82 ? -8.931 6.601 -0.966 1.00 94.12 82 ASN A N 1
ATOM 642 C CA . ASN A 1 82 ? -9.624 5.856 -2.020 1.00 94.12 82 ASN A CA 1
ATOM 643 C C . ASN A 1 82 ? -8.716 4.819 -2.714 1.00 94.12 82 ASN A C 1
ATOM 645 O O . ASN A 1 82 ? -8.671 4.711 -3.943 1.00 94.12 82 ASN A O 1
ATOM 649 N N . HIS A 1 83 ? -7.950 4.081 -1.909 1.00 94.75 83 HIS A N 1
ATOM 650 C CA . HIS A 1 83 ? -6.955 3.119 -2.372 1.00 94.75 83 HIS A CA 1
ATOM 651 C C . HIS A 1 83 ? -7.006 1.815 -1.579 1.00 94.75 83 HIS A C 1
ATOM 653 O O . HIS A 1 83 ? -7.374 1.823 -0.400 1.00 94.75 83 HIS A O 1
ATOM 659 N N . PRO A 1 84 ? -6.588 0.688 -2.185 1.00 96.88 84 PRO A N 1
ATOM 660 C CA . PRO A 1 84 ? -6.300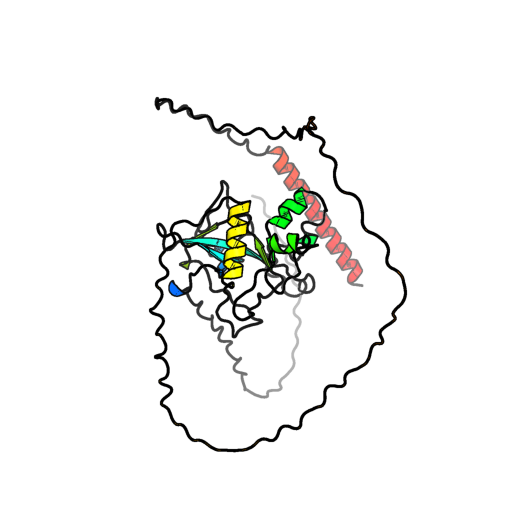 -0.494 -1.406 1.00 96.88 84 PRO A CA 1
ATOM 661 C C . PRO A 1 84 ? -5.100 -0.224 -0.496 1.00 96.88 84 PRO A C 1
ATOM 663 O O . PRO A 1 84 ? -4.145 0.461 -0.871 1.00 96.88 84 PRO A O 1
ATOM 666 N N . VAL A 1 85 ? -5.145 -0.772 0.708 1.00 98.00 85 VAL A N 1
ATOM 667 C CA . VAL A 1 85 ? -4.091 -0.655 1.714 1.00 98.00 85 VAL A CA 1
ATOM 668 C C . VAL A 1 85 ? -3.781 -2.027 2.281 1.00 98.00 85 VAL A C 1
ATOM 670 O O . VAL A 1 85 ? -4.676 -2.856 2.410 1.00 98.00 85 VAL A O 1
ATOM 673 N N . VAL A 1 86 ? -2.520 -2.276 2.616 1.00 98.38 86 VAL A N 1
ATOM 674 C CA . VAL A 1 86 ? -2.082 -3.523 3.250 1.00 98.38 86 VAL A CA 1
ATOM 675 C C . VAL A 1 86 ? -1.665 -3.256 4.688 1.00 98.38 86 VAL A C 1
ATOM 677 O O . VAL A 1 86 ? -0.850 -2.368 4.938 1.00 98.38 86 VAL A O 1
ATOM 680 N N . VAL A 1 87 ? -2.203 -4.035 5.627 1.00 98.50 87 VAL A N 1
ATOM 681 C CA . VAL A 1 87 ? -1.816 -3.974 7.043 1.00 98.50 87 VAL A CA 1
ATOM 682 C C . VAL A 1 87 ? -0.394 -4.501 7.203 1.00 98.50 87 VAL A C 1
ATOM 684 O O . VAL A 1 87 ? -0.095 -5.626 6.798 1.00 98.50 87 VAL A O 1
ATOM 687 N N . VAL A 1 88 ? 0.479 -3.700 7.810 1.00 98.06 88 VAL A N 1
ATOM 688 C CA . VAL A 1 88 ? 1.869 -4.079 8.113 1.00 98.06 88 VAL A CA 1
ATOM 689 C C . VAL A 1 88 ? 2.089 -4.375 9.585 1.00 98.06 88 VAL A C 1
ATOM 691 O O . VAL A 1 88 ? 2.897 -5.241 9.902 1.00 98.06 88 VAL A O 1
ATOM 694 N N . SER A 1 89 ? 1.366 -3.704 10.478 1.00 97.94 89 SER A N 1
ATOM 695 C CA . SER A 1 89 ? 1.433 -3.991 11.908 1.00 97.94 89 SER A CA 1
ATOM 696 C C . SER A 1 89 ? 0.169 -3.557 12.638 1.00 97.94 89 SER A C 1
ATOM 698 O O . SER A 1 89 ? -0.566 -2.687 12.168 1.00 97.94 89 SER A O 1
ATOM 700 N N . ARG A 1 90 ? -0.046 -4.131 13.819 1.00 97.25 90 ARG A N 1
ATOM 701 C CA . ARG A 1 90 ? -1.098 -3.774 14.769 1.00 97.25 90 ARG A CA 1
ATOM 702 C C . ARG A 1 90 ? -0.456 -3.588 16.149 1.00 97.25 90 ARG A C 1
ATOM 704 O O . ARG A 1 90 ? -0.199 -4.592 16.811 1.00 97.25 90 ARG A O 1
ATOM 711 N N . PRO A 1 91 ? -0.115 -2.351 16.547 1.00 97.44 91 PRO A N 1
ATOM 712 C CA . PRO A 1 91 ? 0.507 -2.079 17.841 1.00 97.44 91 PRO A CA 1
ATOM 713 C C . PRO A 1 91 ? -0.327 -2.590 19.020 1.00 97.44 91 PRO A C 1
ATOM 715 O O . PRO A 1 91 ? -1.554 -2.516 18.996 1.00 97.44 91 PRO A O 1
ATOM 718 N N . ALA A 1 92 ? 0.334 -3.095 20.061 1.00 96.31 92 ALA A N 1
ATOM 719 C CA . ALA A 1 92 ? -0.325 -3.552 21.283 1.00 96.31 92 ALA A CA 1
ATOM 720 C C . ALA A 1 92 ? -0.846 -2.389 22.147 1.00 96.31 92 ALA A C 1
ATOM 722 O O . ALA A 1 92 ? -1.860 -2.551 22.818 1.00 96.31 92 ALA A O 1
ATOM 723 N N . GLU A 1 93 ? -0.178 -1.229 22.115 1.00 96.94 93 GLU A N 1
ATOM 724 C CA . GLU A 1 93 ? -0.570 -0.033 22.878 1.00 96.94 93 GLU A CA 1
ATOM 725 C C . GLU A 1 93 ? -1.881 0.580 22.358 1.00 96.94 93 GLU A C 1
ATOM 727 O O . GLU A 1 93 ? -2.749 0.976 23.133 1.00 96.94 93 GLU A O 1
ATOM 732 N N . GLU A 1 94 ? -2.057 0.597 21.034 1.00 96.75 94 GLU A N 1
ATOM 733 C CA . GLU A 1 94 ? -3.245 1.115 20.352 1.00 96.75 94 GLU A CA 1
ATOM 734 C C . GLU A 1 94 ? -3.938 -0.032 19.574 1.00 96.75 94 GLU A C 1
ATOM 736 O O . GLU A 1 94 ? -3.814 -0.108 18.351 1.00 96.75 94 GLU A O 1
ATOM 741 N N . PRO A 1 95 ? -4.702 -0.936 20.226 1.00 95.50 95 PRO A N 1
ATOM 742 C CA . PRO A 1 95 ? -5.220 -2.160 19.595 1.00 95.50 95 PRO A CA 1
ATOM 743 C C . PRO A 1 95 ? -6.231 -1.908 18.466 1.00 95.50 95 PRO A C 1
ATOM 745 O O . PRO A 1 95 ? -6.465 -2.785 17.628 1.00 95.50 95 PRO A O 1
ATOM 748 N N . GLN A 1 96 ? -6.850 -0.727 18.449 1.00 97.38 96 GLN A N 1
ATOM 749 C CA . GLN A 1 96 ? -7.771 -0.275 17.401 1.00 97.38 96 GLN A CA 1
ATOM 750 C C . GLN A 1 96 ? -7.041 0.319 16.193 1.00 97.38 96 GLN A C 1
ATOM 752 O O . GLN A 1 96 ? -7.622 0.475 15.122 1.00 97.38 96 GLN A O 1
ATOM 757 N N . VAL A 1 97 ? -5.758 0.638 16.336 1.00 98.06 97 VAL A N 1
ATOM 758 C CA . VAL A 1 97 ? -4.972 1.270 15.288 1.00 98.06 97 VAL A CA 1
ATOM 759 C C . VAL A 1 97 ? -4.189 0.213 14.531 1.00 98.06 97 VAL A C 1
ATOM 761 O O . VAL A 1 97 ? -3.593 -0.706 15.089 1.00 98.06 97 VAL A O 1
ATOM 764 N N . VAL A 1 98 ? -4.181 0.355 13.214 1.00 98.31 98 VAL A N 1
ATOM 765 C CA . VAL A 1 98 ? -3.333 -0.434 12.329 1.00 98.31 98 VAL A CA 1
ATOM 766 C C . VAL A 1 98 ? -2.374 0.471 11.604 1.00 98.31 98 VAL A C 1
ATOM 768 O O . VAL A 1 98 ? -2.718 1.587 11.207 1.00 98.31 98 VAL A O 1
ATOM 771 N N . HIS A 1 99 ? -1.171 -0.038 11.385 1.00 98.44 99 HIS A N 1
ATOM 772 C CA . HIS A 1 99 ? -0.238 0.569 10.462 1.00 98.44 99 HIS A CA 1
ATOM 773 C C . HIS A 1 99 ? -0.373 -0.090 9.098 1.00 98.44 99 HIS A C 1
ATOM 775 O O . HIS A 1 99 ? -0.524 -1.311 8.997 1.00 98.44 99 HIS A O 1
ATOM 781 N N . PHE A 1 100 ? -0.297 0.709 8.039 1.00 98.44 100 PHE A N 1
ATOM 782 C CA . PHE A 1 100 ? -0.518 0.229 6.685 1.00 98.44 100 PHE A CA 1
ATOM 783 C C . PHE A 1 100 ? 0.386 0.895 5.646 1.00 98.44 100 PHE A C 1
ATOM 785 O O . PHE A 1 100 ? 0.858 2.025 5.812 1.00 98.44 100 PHE A O 1
ATOM 792 N N . HIS A 1 101 ? 0.575 0.181 4.537 1.00 98.19 101 HIS A N 1
ATOM 793 C CA . HIS A 1 101 ? 1.120 0.707 3.289 1.00 98.19 101 HIS A CA 1
ATOM 794 C C . HIS A 1 101 ? 0.014 0.871 2.249 1.00 98.19 101 HIS A C 1
ATOM 796 O O . HIS A 1 101 ? -0.981 0.144 2.254 1.00 98.19 101 HIS A O 1
ATOM 802 N N . ILE A 1 102 ? 0.204 1.811 1.328 1.00 97.50 102 ILE A N 1
ATOM 803 C CA . ILE A 1 102 ? -0.727 2.044 0.220 1.00 97.50 102 ILE A CA 1
ATOM 804 C C . ILE A 1 102 ? -0.384 1.099 -0.926 1.00 97.50 102 ILE A C 1
ATOM 806 O O . ILE A 1 102 ? 0.783 0.943 -1.292 1.00 97.50 102 ILE A O 1
ATOM 810 N N . VAL A 1 103 ? -1.410 0.507 -1.527 1.00 96.94 103 VAL A N 1
ATOM 811 C CA . VAL A 1 103 ? -1.296 -0.272 -2.756 1.00 96.94 103 VAL A CA 1
ATOM 812 C C . VAL A 1 103 ? -1.636 0.629 -3.937 1.00 96.94 103 VAL A C 1
ATOM 814 O O . VAL A 1 103 ? -2.788 0.970 -4.194 1.00 96.94 103 VAL A O 1
ATOM 817 N N . SER A 1 104 ? -0.604 1.018 -4.672 1.00 94.88 104 SER A N 1
ATOM 818 C CA . SER A 1 104 ? -0.724 1.806 -5.886 1.00 94.88 104 SER A CA 1
ATOM 819 C C . SER A 1 104 ? -1.182 0.957 -7.057 1.00 94.88 104 SER A C 1
ATOM 821 O O . SER A 1 104 ? -0.557 -0.058 -7.348 1.00 94.88 104 SER A O 1
ATOM 823 N N . GLN A 1 105 ? -2.215 1.394 -7.774 1.00 91.38 105 GLN A N 1
ATOM 824 C CA . GLN A 1 105 ? -2.753 0.650 -8.911 1.00 91.38 105 GLN A CA 1
ATOM 825 C C . GLN A 1 105 ? -2.565 1.419 -10.220 1.00 91.38 105 GLN A C 1
ATOM 827 O O . GLN A 1 105 ? -2.884 2.607 -10.317 1.00 91.38 105 GLN A O 1
ATOM 832 N N . SER A 1 106 ? -2.048 0.730 -11.235 1.00 85.44 106 SER A N 1
ATOM 833 C CA . SER A 1 106 ? -1.915 1.227 -12.598 1.00 85.44 106 SER A CA 1
ATOM 834 C C . SER A 1 106 ? -3.160 0.841 -13.390 1.00 85.44 106 SER A C 1
ATOM 836 O O . SER A 1 106 ? -3.387 -0.323 -13.712 1.00 85.44 106 SER A O 1
ATOM 838 N N . LEU A 1 107 ? -4.006 1.827 -13.681 1.00 76.75 107 LEU A N 1
ATOM 839 C CA . LEU A 1 107 ? -5.147 1.631 -14.569 1.00 76.75 107 LEU A CA 1
ATOM 840 C C . LEU A 1 107 ? -4.676 1.635 -16.028 1.00 76.75 107 LEU A C 1
ATOM 842 O O . LEU A 1 107 ? -4.040 2.608 -16.435 1.00 76.75 107 LEU A O 1
ATOM 846 N N . PRO A 1 108 ? -5.042 0.642 -16.854 1.00 68.00 108 PRO A N 1
ATOM 847 C CA . PRO A 1 108 ? -4.781 0.722 -18.280 1.00 68.00 108 PRO A CA 1
ATOM 848 C C . PRO A 1 108 ? -5.530 1.917 -18.888 1.00 68.00 108 PRO A C 1
ATOM 850 O O . PRO A 1 108 ? -6.749 2.057 -18.747 1.00 68.00 108 PRO A O 1
ATOM 853 N N . LEU A 1 109 ? -4.783 2.759 -19.610 1.00 62.38 109 LEU A N 1
ATOM 854 C CA . LEU A 1 109 ? -5.253 3.953 -20.329 1.00 62.38 109 LEU A CA 1
ATOM 855 C C . LEU A 1 109 ? -6.512 3.711 -21.184 1.00 62.38 109 LEU A C 1
ATOM 857 O O . LEU A 1 109 ? -7.316 4.623 -21.366 1.00 62.38 109 LEU A O 1
ATOM 861 N N . PHE A 1 110 ? -6.708 2.482 -21.669 1.00 55.03 110 PHE A N 1
ATOM 862 C CA . PHE A 1 110 ? -7.750 2.129 -22.631 1.00 55.03 110 PHE A CA 1
ATOM 863 C C . PHE A 1 110 ? -9.190 2.193 -22.082 1.00 55.03 110 PHE A C 1
ATOM 865 O O . PHE A 1 110 ? -10.136 2.250 -22.860 1.00 55.03 110 PHE A O 1
ATOM 872 N N . ARG A 1 111 ? -9.398 2.249 -20.756 1.00 58.03 111 ARG A N 1
ATOM 873 C CA . ARG A 1 111 ? -10.748 2.381 -20.160 1.00 58.03 111 ARG A CA 1
ATOM 874 C C . ARG A 1 111 ? -11.161 3.818 -19.804 1.00 58.03 111 ARG A C 1
ATOM 876 O O . ARG A 1 111 ? -12.157 4.008 -19.111 1.00 58.03 111 ARG A O 1
ATOM 883 N N . ARG A 1 112 ? -10.442 4.844 -20.280 1.00 54.97 112 ARG A N 1
ATOM 884 C CA . ARG A 1 112 ? -10.721 6.256 -19.939 1.00 54.97 112 ARG A CA 1
ATOM 885 C C . ARG A 1 112 ? -12.002 6.856 -20.534 1.00 54.97 112 ARG A C 1
ATOM 887 O O . ARG A 1 112 ? -12.430 7.895 -20.046 1.00 54.97 112 ARG A O 1
ATOM 894 N N . ASN A 1 113 ? -12.633 6.229 -21.526 1.00 53.16 113 ASN A N 1
ATOM 895 C CA . ASN A 1 113 ? -13.708 6.884 -22.286 1.00 53.16 113 ASN A CA 1
ATOM 896 C C . ASN A 1 113 ? -15.138 6.737 -21.734 1.00 53.16 113 ASN A C 1
ATOM 898 O O . ASN A 1 113 ? -16.034 7.327 -22.325 1.00 53.16 113 ASN A O 1
ATOM 902 N N . ILE A 1 114 ? -15.399 5.988 -20.651 1.00 52.31 114 ILE A N 1
ATOM 903 C CA . ILE A 1 114 ? -16.793 5.590 -20.343 1.00 52.31 114 ILE A CA 1
ATOM 904 C C . ILE A 1 114 ? -17.430 6.200 -19.079 1.00 52.31 114 ILE A C 1
ATOM 906 O O . ILE A 1 114 ? -18.653 6.222 -19.018 1.00 52.31 114 ILE A O 1
ATOM 910 N N . LEU A 1 115 ? -16.721 6.792 -18.109 1.00 49.38 115 LEU A N 1
ATOM 911 C CA . LEU A 1 115 ? -17.405 7.410 -16.949 1.00 49.38 115 LEU A CA 1
ATOM 912 C C . LEU A 1 115 ? -16.754 8.726 -16.502 1.00 49.38 115 LEU A C 1
ATOM 914 O O . LEU A 1 115 ? -15.749 8.757 -15.799 1.00 49.38 115 LEU A O 1
ATOM 918 N N . LEU A 1 116 ? -17.387 9.820 -16.925 1.00 50.22 116 LEU A N 1
ATOM 919 C CA . LEU A 1 116 ? -17.016 11.227 -16.740 1.00 50.22 116 LEU A CA 1
ATOM 920 C C . LEU A 1 116 ? -17.321 11.806 -15.346 1.00 50.22 116 LEU A C 1
ATOM 922 O O . LEU A 1 116 ? -17.232 13.017 -15.172 1.00 50.22 116 LEU A O 1
ATOM 926 N N . THR A 1 117 ? -17.683 10.999 -14.347 1.00 50.47 117 THR A N 1
ATOM 927 C CA . THR A 1 117 ? -18.235 11.548 -13.097 1.00 50.47 117 THR A CA 1
ATOM 928 C C . THR A 1 117 ? -17.318 11.542 -11.883 1.00 50.47 117 THR A C 1
ATOM 930 O O . THR A 1 117 ? -17.696 12.194 -10.926 1.00 50.47 117 THR A O 1
ATOM 933 N N . ASN A 1 118 ? -16.122 10.935 -11.911 1.00 51.75 118 ASN A N 1
ATOM 934 C CA . ASN A 1 118 ? -15.069 11.167 -10.898 1.00 51.75 118 ASN A CA 1
ATOM 935 C C . ASN A 1 118 ? -13.690 10.669 -11.402 1.00 51.75 118 ASN A C 1
ATOM 937 O O . ASN A 1 118 ? -13.347 9.506 -11.202 1.00 51.75 118 ASN A O 1
ATOM 941 N N . PRO A 1 119 ? -12.868 11.503 -12.072 1.00 50.97 119 PRO A N 1
ATOM 942 C CA . PRO A 1 119 ? -11.579 11.093 -12.658 1.00 50.97 119 PRO A CA 1
ATOM 943 C C . PRO A 1 119 ? -10.428 10.874 -11.648 1.00 50.97 119 PRO A C 1
ATOM 945 O O . PRO A 1 119 ? -9.260 10.836 -12.034 1.00 50.97 119 PRO A O 1
ATOM 948 N N . GLN A 1 120 ? -10.719 10.717 -10.360 1.00 50.50 120 GLN A N 1
ATOM 949 C CA . GLN A 1 120 ? -9.740 10.541 -9.284 1.00 50.50 120 GLN A CA 1
ATOM 950 C C . GLN A 1 120 ? -10.087 9.207 -8.599 1.00 50.50 120 GLN A C 1
ATOM 952 O O . GLN A 1 120 ? -11.240 8.966 -8.288 1.00 50.50 120 GLN A O 1
ATOM 957 N N . VAL A 1 121 ? -9.218 8.232 -8.363 1.00 53.69 121 VAL A N 1
ATOM 958 C CA . VAL A 1 121 ? -7.872 8.317 -7.823 1.00 53.69 121 VAL A CA 1
ATOM 959 C C . VAL A 1 121 ? -7.193 7.006 -8.236 1.00 53.69 121 VAL A C 1
ATOM 961 O O . VAL A 1 121 ? -7.513 5.935 -7.731 1.00 53.69 121 VAL A O 1
ATOM 964 N N . THR A 1 122 ? -6.272 7.041 -9.191 1.00 59.81 122 THR A N 1
ATOM 965 C CA . THR A 1 122 ? -5.201 6.036 -9.207 1.00 59.81 122 THR A CA 1
ATOM 966 C C . THR A 1 122 ? -3.953 6.765 -8.791 1.00 59.81 122 THR A C 1
ATOM 968 O O . THR A 1 122 ? -3.652 7.814 -9.361 1.00 59.81 122 THR A O 1
ATOM 971 N N . SER A 1 123 ? -3.227 6.232 -7.814 1.00 69.75 123 SER A N 1
ATOM 972 C CA . SER A 1 123 ? -1.973 6.829 -7.343 1.00 69.75 123 SER A CA 1
ATOM 973 C C . SER A 1 123 ? -0.968 7.028 -8.483 1.00 69.75 123 SER A C 1
ATOM 975 O O . SER A 1 123 ? -0.120 7.914 -8.437 1.00 69.75 123 SER A O 1
ATOM 977 N N . PHE A 1 124 ? -1.110 6.241 -9.549 1.00 81.81 124 PHE A N 1
ATOM 978 C CA . PHE A 1 124 ? -0.309 6.311 -10.756 1.00 81.81 124 PHE A CA 1
ATOM 979 C C . PHE A 1 124 ? -0.959 7.039 -11.937 1.00 81.81 124 PHE A C 1
ATOM 981 O O . PHE A 1 124 ? -0.386 7.073 -13.021 1.00 81.81 124 PHE A O 1
ATOM 988 N N . GLN A 1 125 ? -2.129 7.657 -11.763 1.00 82.00 125 GLN A N 1
ATOM 989 C CA . GLN A 1 125 ? -2.814 8.424 -12.813 1.00 82.00 125 GLN A CA 1
ATOM 990 C C . GLN A 1 125 ? -2.955 7.637 -14.133 1.00 82.00 125 GLN A C 1
ATOM 992 O O . GLN A 1 125 ? -2.795 8.190 -15.225 1.00 82.00 125 GLN A O 1
ATOM 997 N N . GLY A 1 126 ? -3.217 6.331 -14.041 1.00 80.06 126 GLY A N 1
ATOM 998 C CA . GLY A 1 126 ? -3.298 5.421 -15.190 1.00 80.06 126 GLY A CA 1
ATOM 999 C C . GLY A 1 126 ? -1.995 5.222 -15.976 1.00 80.06 126 GLY A C 1
ATOM 1000 O O . GLY A 1 126 ? -2.045 4.822 -17.135 1.00 80.06 126 GLY A O 1
ATOM 1001 N N . LYS A 1 127 ? -0.845 5.547 -15.382 1.00 88.56 127 LYS A N 1
ATOM 1002 C CA . LYS A 1 127 ? 0.486 5.261 -15.924 1.00 88.56 127 LYS A CA 1
ATOM 1003 C C . LYS A 1 127 ? 1.100 4.060 -15.215 1.00 88.56 127 LYS A C 1
ATOM 1005 O O . LYS A 1 127 ? 0.695 3.700 -14.109 1.00 88.56 127 LYS A O 1
ATOM 1010 N N . ARG A 1 128 ? 2.083 3.416 -15.829 1.00 90.25 128 ARG A N 1
ATOM 1011 C CA . ARG A 1 128 ? 2.888 2.361 -15.193 1.00 90.25 128 ARG A CA 1
ATOM 1012 C C . ARG A 1 128 ? 4.027 2.959 -14.370 1.00 90.25 128 ARG A C 1
ATOM 1014 O O . ARG A 1 128 ? 4.426 4.104 -14.576 1.00 90.25 128 ARG A O 1
ATOM 1021 N N . LEU A 1 129 ? 4.606 2.169 -13.463 1.00 92.00 129 LEU A N 1
ATOM 1022 C CA . LEU A 1 129 ? 5.706 2.628 -12.603 1.00 92.00 129 LEU A CA 1
ATOM 1023 C C . LEU A 1 129 ? 6.892 3.196 -13.410 1.00 92.00 129 LEU A C 1
ATOM 1025 O O . LEU A 1 129 ? 7.428 4.251 -13.068 1.00 92.00 129 LEU A O 1
ATOM 1029 N N . HIS A 1 130 ? 7.273 2.523 -14.500 1.00 92.38 130 HIS A N 1
ATOM 1030 C CA . HIS A 1 130 ? 8.347 2.973 -15.391 1.00 92.38 130 HIS A CA 1
ATOM 1031 C C . HIS A 1 130 ? 7.947 4.174 -16.261 1.00 92.38 130 HIS A C 1
ATOM 1033 O O . HIS A 1 130 ? 8.813 4.858 -16.776 1.00 92.38 130 HIS A O 1
ATOM 1039 N N . GLU A 1 131 ? 6.661 4.474 -16.423 1.00 92.75 131 GLU A N 1
ATOM 1040 C CA . GLU A 1 131 ? 6.211 5.650 -17.177 1.00 92.75 131 GLU A CA 1
ATOM 1041 C C . GLU A 1 131 ? 6.219 6.908 -16.299 1.00 92.75 131 GLU A C 1
ATOM 1043 O O . GLU A 1 131 ? 6.542 8.000 -16.762 1.00 92.75 131 GLU A O 1
ATOM 1048 N N . ILE A 1 132 ? 5.880 6.763 -15.014 1.00 92.25 132 ILE A N 1
ATOM 1049 C CA . ILE A 1 132 ? 5.912 7.860 -14.030 1.00 92.25 132 ILE A CA 1
ATOM 1050 C C . ILE A 1 132 ? 7.349 8.237 -13.703 1.00 92.25 132 ILE A C 1
ATOM 1052 O O . ILE A 1 132 ? 7.686 9.415 -13.570 1.00 92.25 132 ILE A O 1
ATOM 1056 N N . TYR A 1 133 ? 8.207 7.228 -13.600 1.00 95.12 133 TYR A N 1
ATOM 1057 C CA . TYR A 1 133 ? 9.633 7.404 -13.430 1.00 95.12 133 TYR A CA 1
ATOM 1058 C C . TYR A 1 133 ? 10.335 6.837 -14.661 1.00 95.12 133 TYR A C 1
ATOM 1060 O O . TYR A 1 133 ? 10.879 5.744 -14.597 1.00 95.12 133 TYR A O 1
ATOM 1068 N N . SER A 1 134 ? 10.301 7.567 -15.774 1.00 94.62 134 SER A N 1
ATOM 1069 C CA . SER A 1 134 ? 10.833 7.103 -17.066 1.00 94.62 134 SER A CA 1
ATOM 1070 C C . SER A 1 134 ? 12.319 7.343 -17.280 1.00 94.62 134 SER A C 1
ATOM 1072 O O . SER A 1 134 ? 12.917 6.708 -18.137 1.00 94.62 134 SER A O 1
ATOM 1074 N N . LYS A 1 135 ? 12.936 8.242 -16.511 1.00 96.56 135 LYS A N 1
ATOM 1075 C CA . LYS A 1 135 ? 14.355 8.564 -16.680 1.00 96.56 135 LYS A CA 1
ATOM 1076 C C . LYS A 1 135 ? 15.235 7.541 -15.965 1.00 96.56 135 LYS A C 1
ATOM 1078 O O . LYS A 1 135 ? 14.928 7.130 -14.841 1.00 96.56 135 LYS A O 1
ATOM 1083 N N . ASP A 1 136 ? 16.381 7.228 -16.551 1.00 94.56 136 ASP A N 1
ATOM 1084 C CA . ASP A 1 136 ? 17.411 6.365 -15.956 1.00 94.56 136 ASP A CA 1
ATOM 1085 C C . ASP A 1 136 ? 18.395 7.145 -15.074 1.00 94.56 136 ASP A C 1
ATOM 1087 O O . ASP A 1 136 ? 19.596 6.911 -15.071 1.00 94.56 136 ASP A O 1
ATOM 1091 N N . ASN A 1 137 ? 17.871 8.098 -14.304 1.00 96.44 137 ASN A N 1
ATOM 1092 C CA . ASN A 1 137 ? 18.642 8.847 -13.313 1.00 96.44 137 ASN A CA 1
ATOM 1093 C C . ASN A 1 137 ? 18.510 8.181 -11.931 1.00 96.44 137 ASN A C 1
ATOM 1095 O O . ASN A 1 137 ? 17.460 7.615 -11.611 1.00 96.44 137 ASN A O 1
ATOM 1099 N N . GLU A 1 138 ? 19.530 8.318 -11.086 1.00 95.88 138 GLU A N 1
ATOM 1100 C CA . GLU A 1 138 ? 19.560 7.872 -9.691 1.00 95.88 138 GLU A CA 1
ATOM 1101 C C . GLU A 1 138 ? 18.321 8.327 -8.911 1.00 95.88 138 GLU A C 1
ATOM 1103 O O . GLU A 1 138 ? 17.705 7.522 -8.215 1.00 95.88 138 GLU A O 1
ATOM 1108 N N . PHE A 1 139 ? 17.874 9.575 -9.093 1.00 95.81 139 PHE A N 1
ATOM 1109 C CA . PHE A 1 139 ? 16.651 10.068 -8.451 1.00 95.81 139 PHE A CA 1
ATOM 1110 C C . PHE A 1 139 ? 15.428 9.197 -8.783 1.00 95.81 139 PHE A C 1
ATOM 1112 O O . PHE A 1 139 ? 14.656 8.818 -7.901 1.00 95.81 139 PHE A O 1
ATOM 1119 N N . HIS A 1 140 ? 15.251 8.845 -10.057 1.00 95.56 140 HIS A N 1
ATOM 1120 C CA . HIS A 1 140 ? 14.136 8.015 -10.505 1.00 95.56 140 HIS A CA 1
ATOM 1121 C C . HIS A 1 140 ? 14.321 6.550 -10.099 1.00 95.56 140 HIS A C 1
ATOM 1123 O O . HIS A 1 140 ? 13.352 5.911 -9.694 1.00 95.56 140 HIS A O 1
ATOM 1129 N N . ALA A 1 141 ? 15.551 6.032 -10.139 1.00 95.25 141 ALA A N 1
ATOM 1130 C CA . ALA A 1 141 ? 15.868 4.688 -9.664 1.00 95.25 141 ALA A CA 1
ATOM 1131 C C . ALA A 1 141 ? 15.567 4.534 -8.166 1.00 95.25 141 ALA A C 1
ATOM 1133 O O . ALA A 1 141 ? 14.886 3.590 -7.760 1.00 95.25 141 ALA A O 1
ATOM 1134 N N . SER A 1 142 ? 15.975 5.519 -7.364 1.00 95.50 142 SER A N 1
ATOM 1135 C CA . SER A 1 142 ? 15.644 5.625 -5.945 1.00 95.50 142 SER A CA 1
ATOM 1136 C C . SER A 1 142 ? 14.131 5.666 -5.742 1.00 95.50 142 SER A C 1
ATOM 1138 O O . SER A 1 142 ? 13.599 4.882 -4.960 1.00 95.50 142 SER A O 1
ATOM 1140 N N . ARG A 1 143 ? 13.391 6.479 -6.512 1.00 95.88 143 ARG A N 1
ATOM 1141 C CA . ARG A 1 143 ? 11.920 6.530 -6.434 1.00 95.88 143 ARG A CA 1
ATOM 1142 C C . ARG A 1 143 ? 11.243 5.204 -6.778 1.00 95.88 143 ARG A C 1
ATOM 1144 O O . ARG A 1 143 ? 10.326 4.812 -6.063 1.00 95.88 143 ARG A O 1
ATOM 1151 N N . ARG A 1 144 ? 11.703 4.500 -7.815 1.00 96.38 144 ARG A N 1
ATOM 1152 C CA . ARG A 1 144 ? 11.179 3.177 -8.193 1.00 96.38 144 ARG A CA 1
ATOM 1153 C C . ARG A 1 144 ? 11.437 2.136 -7.106 1.00 96.38 144 ARG A C 1
ATOM 1155 O O . ARG A 1 144 ? 10.560 1.325 -6.845 1.00 96.38 144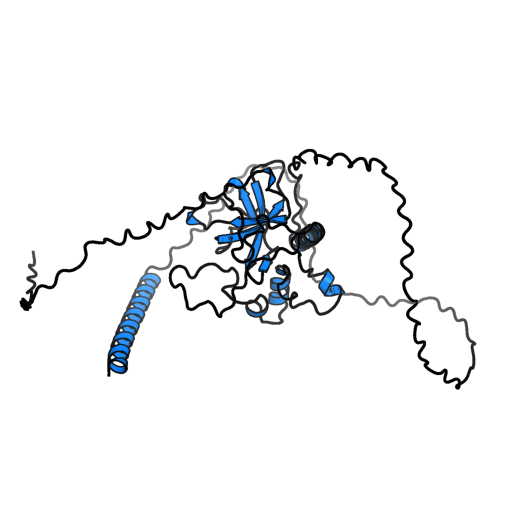 ARG A O 1
ATOM 1162 N N . SER A 1 145 ? 12.571 2.223 -6.407 1.00 96.75 145 SER A N 1
ATOM 1163 C CA . SER A 1 145 ? 12.965 1.244 -5.384 1.00 96.75 145 SER A CA 1
ATOM 1164 C C . SER A 1 145 ? 11.997 1.097 -4.196 1.00 96.75 145 SER A C 1
ATOM 1166 O O . SER A 1 145 ? 12.058 0.091 -3.486 1.00 96.75 145 SER A O 1
ATOM 1168 N N . TRP A 1 146 ? 11.092 2.065 -4.014 1.00 97.12 146 TRP A N 1
ATOM 1169 C CA . TRP A 1 146 ? 10.037 2.081 -2.996 1.00 97.12 146 TRP A CA 1
ATOM 1170 C C . TRP A 1 146 ? 8.757 1.336 -3.388 1.00 97.12 146 TRP A C 1
ATOM 1172 O O . TRP A 1 146 ? 7.809 1.315 -2.605 1.00 97.12 146 TRP A O 1
ATOM 1182 N N . TYR A 1 147 ? 8.696 0.771 -4.591 1.00 97.75 147 TYR A N 1
ATOM 1183 C CA . TYR A 1 147 ? 7.514 0.085 -5.094 1.00 97.75 147 TYR A CA 1
ATOM 1184 C C . TYR A 1 147 ? 7.809 -1.395 -5.303 1.00 97.75 147 TYR A C 1
ATOM 1186 O O . TYR A 1 147 ? 8.663 -1.764 -6.108 1.00 97.75 147 TYR A O 1
ATOM 1194 N N . LEU A 1 148 ? 7.075 -2.249 -4.594 1.00 97.94 148 LEU A N 1
ATOM 1195 C CA . LEU A 1 148 ? 7.170 -3.699 -4.742 1.00 97.94 148 LEU A CA 1
ATOM 1196 C C . LEU A 1 148 ? 5.999 -4.212 -5.589 1.00 97.94 148 LEU A C 1
ATOM 1198 O O . LEU A 1 148 ? 4.854 -3.932 -5.231 1.00 97.94 148 LEU A O 1
ATOM 1202 N N . PRO A 1 149 ? 6.242 -4.920 -6.708 1.00 97.75 149 PRO A N 1
ATOM 1203 C CA . PRO A 1 149 ? 5.166 -5.432 -7.552 1.00 97.75 149 PRO A CA 1
ATOM 1204 C C . PRO A 1 149 ? 4.381 -6.539 -6.842 1.00 97.75 149 PRO A C 1
ATOM 1206 O O . PRO A 1 149 ? 4.960 -7.340 -6.110 1.00 97.75 149 PRO A O 1
ATOM 1209 N N . ILE A 1 150 ? 3.071 -6.599 -7.090 1.00 98.06 150 ILE A N 1
ATOM 1210 C CA . ILE A 1 150 ? 2.174 -7.662 -6.617 1.00 98.06 150 ILE A CA 1
ATOM 1211 C C . ILE A 1 150 ? 1.781 -8.523 -7.818 1.00 98.06 150 ILE A C 1
ATOM 1213 O O . ILE A 1 150 ? 1.271 -7.986 -8.799 1.00 98.06 150 ILE A O 1
ATOM 1217 N N . SER A 1 151 ? 1.993 -9.836 -7.765 1.00 97.19 151 SER A N 1
ATOM 1218 C CA . SER A 1 151 ? 1.609 -10.766 -8.835 1.00 97.19 151 SER A CA 1
ATOM 1219 C C . SER A 1 151 ? 0.112 -10.622 -9.182 1.00 97.19 151 SER A C 1
ATOM 1221 O O . SER A 1 151 ? -0.708 -10.522 -8.263 1.00 97.19 151 SER A O 1
ATOM 1223 N N . PRO A 1 152 ? -0.277 -10.548 -10.473 1.00 96.25 152 PRO A N 1
ATOM 1224 C CA . PRO A 1 152 ? 0.511 -10.836 -11.680 1.00 96.25 152 PRO A CA 1
ATOM 1225 C C . PRO A 1 152 ? 1.140 -9.596 -12.348 1.00 96.25 152 PRO A C 1
ATOM 1227 O O . PRO A 1 152 ? 1.406 -9.610 -13.549 1.00 96.25 152 PRO A O 1
ATOM 1230 N N . SER A 1 153 ? 1.358 -8.505 -11.608 1.00 95.12 153 SER A N 1
ATOM 1231 C CA . SER A 1 153 ? 1.933 -7.276 -12.174 1.00 95.12 153 SER A CA 1
ATOM 1232 C C . SER A 1 153 ? 3.316 -7.526 -12.787 1.00 95.12 153 SER A C 1
ATOM 1234 O O . SER A 1 153 ? 4.065 -8.366 -12.277 1.00 95.12 153 SER A O 1
ATOM 1236 N N . PRO A 1 154 ? 3.716 -6.754 -13.817 1.00 95.06 154 PRO A N 1
ATOM 1237 C CA . PRO A 1 154 ? 5.033 -6.885 -14.420 1.00 95.06 154 PRO A CA 1
ATOM 1238 C C . PRO A 1 154 ? 6.159 -6.766 -13.393 1.00 95.06 154 PRO A C 1
ATOM 1240 O O . PRO A 1 154 ? 6.113 -5.922 -12.488 1.00 95.06 154 PRO A O 1
ATOM 1243 N N . THR A 1 155 ? 7.204 -7.571 -13.592 1.00 96.19 155 THR A N 1
ATOM 1244 C CA . THR A 1 155 ? 8.419 -7.540 -12.778 1.00 96.19 155 THR A CA 1
ATOM 1245 C C . THR A 1 155 ? 8.967 -6.118 -12.677 1.00 96.19 155 THR A C 1
ATOM 1247 O O . THR A 1 155 ? 8.918 -5.330 -13.625 1.00 96.19 155 THR A O 1
ATOM 1250 N N . HIS A 1 156 ? 9.506 -5.779 -11.508 1.00 96.19 156 HIS A N 1
ATOM 1251 C CA . HIS A 1 156 ? 10.075 -4.463 -11.262 1.00 96.19 156 HIS A CA 1
ATOM 1252 C C . HIS A 1 156 ? 11.168 -4.124 -12.305 1.00 96.19 156 HIS A C 1
ATOM 1254 O O . HIS A 1 156 ? 12.034 -4.962 -12.561 1.00 96.19 156 HIS A O 1
ATOM 1260 N N . PRO A 1 157 ? 11.193 -2.902 -12.878 1.00 94.94 157 PRO A N 1
ATOM 1261 C CA . PRO A 1 157 ? 12.045 -2.561 -14.029 1.00 94.94 157 PRO A CA 1
ATOM 1262 C C . PRO A 1 157 ? 13.552 -2.685 -13.763 1.00 94.94 157 PRO A C 1
ATOM 1264 O O . PRO A 1 157 ? 14.341 -2.811 -14.690 1.00 94.94 157 PRO A O 1
ATOM 1267 N N . HIS A 1 158 ? 13.971 -2.672 -12.494 1.00 95.06 158 HIS A N 1
ATOM 1268 C CA . HIS A 1 158 ? 15.373 -2.860 -12.108 1.00 95.06 158 HIS A CA 1
ATOM 1269 C C . HIS A 1 158 ? 15.795 -4.329 -11.929 1.00 95.06 158 HIS A C 1
ATOM 1271 O O . HIS A 1 158 ? 16.926 -4.594 -11.519 1.00 95.06 158 HIS A O 1
ATOM 1277 N N . VAL A 1 159 ? 14.911 -5.295 -12.188 1.00 96.25 159 VAL A N 1
ATOM 1278 C CA . VAL A 1 159 ? 15.236 -6.723 -12.110 1.00 96.25 159 VAL A CA 1
ATOM 1279 C C . VAL A 1 159 ? 15.834 -7.174 -13.439 1.00 96.25 159 VAL A C 1
ATOM 1281 O O . VAL A 1 159 ? 15.128 -7.578 -14.352 1.00 96.25 159 VAL A O 1
ATOM 1284 N N . ASN A 1 160 ? 17.160 -7.113 -13.530 1.00 96.38 160 ASN A N 1
ATOM 1285 C CA . ASN A 1 160 ? 17.940 -7.617 -14.668 1.00 96.38 160 ASN A CA 1
ATOM 1286 C C . ASN A 1 160 ? 18.765 -8.875 -14.328 1.00 96.38 160 ASN A C 1
ATOM 1288 O O . ASN A 1 160 ? 19.464 -9.417 -15.175 1.00 96.38 160 ASN A O 1
ATOM 1292 N N . SER A 1 161 ? 18.731 -9.322 -13.071 1.00 97.00 161 SER A N 1
ATOM 1293 C CA . SER A 1 161 ? 19.532 -10.438 -12.563 1.00 97.00 161 SER A CA 1
ATOM 1294 C C . SER A 1 161 ? 18.873 -11.082 -11.342 1.00 97.00 161 SER A C 1
ATOM 1296 O O . SER A 1 161 ? 18.089 -10.440 -10.638 1.00 97.00 161 SER A O 1
ATOM 1298 N N . LYS A 1 162 ? 19.250 -12.329 -11.020 1.00 96.38 162 LYS A N 1
ATOM 1299 C CA . LYS A 1 162 ? 18.757 -13.054 -9.828 1.00 96.38 162 LYS A CA 1
ATOM 1300 C C . LYS A 1 162 ? 19.033 -12.298 -8.518 1.00 96.38 162 LYS A C 1
ATOM 1302 O O . LYS A 1 162 ? 18.198 -12.266 -7.617 1.00 96.38 162 LYS A O 1
ATOM 1307 N N . LYS A 1 163 ? 20.183 -11.616 -8.420 1.00 95.94 163 LYS A N 1
ATOM 1308 C CA . LYS A 1 163 ? 20.531 -10.770 -7.262 1.00 95.94 163 LYS A CA 1
ATOM 1309 C C . LYS A 1 163 ? 19.567 -9.590 -7.120 1.00 95.94 163 LYS A C 1
ATOM 1311 O O . LYS A 1 163 ? 19.141 -9.274 -6.010 1.00 95.94 163 LYS A O 1
ATOM 1316 N N . MET A 1 164 ? 19.206 -8.954 -8.233 1.00 94.81 164 MET A N 1
ATOM 1317 C CA . MET A 1 164 ? 18.252 -7.845 -8.240 1.00 94.81 164 MET A CA 1
ATOM 1318 C C . MET A 1 164 ? 16.815 -8.310 -7.995 1.00 94.81 164 MET A C 1
ATOM 1320 O O . MET A 1 164 ? 16.073 -7.602 -7.322 1.00 94.81 164 MET A O 1
ATOM 1324 N N . GLN A 1 165 ? 16.452 -9.519 -8.426 1.00 96.12 165 GLN A N 1
ATOM 1325 C CA . GLN A 1 165 ? 15.168 -10.144 -8.093 1.00 96.12 165 GLN A CA 1
ATOM 1326 C C . GLN A 1 165 ? 15.005 -10.331 -6.578 1.00 96.12 165 GLN A C 1
ATOM 1328 O O . GLN A 1 165 ? 13.954 -10.020 -6.029 1.00 96.12 165 GLN A O 1
ATOM 1333 N N . LYS A 1 166 ? 16.071 -10.734 -5.871 1.00 94.75 166 LYS A N 1
ATOM 1334 C CA . LYS A 1 166 ? 16.068 -10.788 -4.398 1.00 94.75 166 LYS A CA 1
ATOM 1335 C C . LYS A 1 166 ? 15.903 -9.402 -3.758 1.00 94.75 166 LYS A C 1
ATOM 1337 O O . LYS A 1 166 ? 15.301 -9.286 -2.697 1.00 94.75 166 LYS A O 1
ATOM 1342 N N . ARG A 1 167 ? 16.438 -8.344 -4.382 1.00 94.75 167 ARG A N 1
ATOM 1343 C CA . ARG A 1 167 ? 16.320 -6.954 -3.892 1.00 94.75 167 ARG A CA 1
ATOM 1344 C C . ARG A 1 167 ? 14.953 -6.325 -4.162 1.00 94.75 167 ARG A C 1
ATOM 1346 O O . ARG A 1 167 ? 14.564 -5.428 -3.410 1.00 94.75 167 ARG A O 1
ATOM 1353 N N . TYR A 1 168 ? 14.274 -6.758 -5.220 1.00 96.62 168 TYR A N 1
ATOM 1354 C CA . TYR A 1 168 ? 12.951 -6.301 -5.640 1.00 96.62 168 TYR A CA 1
ATOM 1355 C C . TYR A 1 168 ? 12.021 -7.508 -5.792 1.00 96.62 168 TYR A C 1
ATOM 1357 O O . TYR A 1 168 ? 11.690 -7.893 -6.918 1.00 96.62 168 TYR A O 1
ATOM 1365 N N . PRO A 1 169 ? 11.650 -8.144 -4.666 1.00 97.69 169 PRO A N 1
ATOM 1366 C CA . PRO A 1 169 ? 10.792 -9.314 -4.695 1.00 97.69 169 PRO A CA 1
ATOM 1367 C C . PRO A 1 169 ? 9.424 -8.956 -5.278 1.00 97.69 169 PRO A C 1
ATOM 1369 O O . PRO A 1 169 ? 8.898 -7.870 -5.031 1.00 97.69 169 PRO A O 1
ATOM 1372 N N . THR A 1 170 ? 8.851 -9.889 -6.037 1.00 98.25 170 THR A N 1
ATOM 1373 C CA . THR A 1 170 ? 7.431 -9.839 -6.401 1.00 98.25 170 THR A CA 1
ATOM 1374 C C . THR A 1 170 ? 6.636 -10.472 -5.273 1.00 98.25 170 THR A C 1
ATOM 1376 O O . THR A 1 170 ? 7.015 -11.527 -4.767 1.00 98.25 170 THR A O 1
ATOM 1379 N N . LEU A 1 171 ? 5.598 -9.775 -4.827 1.00 98.50 171 LEU A N 1
ATOM 1380 C CA . LEU A 1 171 ? 4.748 -10.190 -3.724 1.00 98.50 171 LEU A CA 1
ATOM 1381 C C . LEU A 1 171 ? 3.573 -11.005 -4.260 1.00 98.50 171 LEU A C 1
ATOM 1383 O O . LEU A 1 171 ? 2.967 -10.644 -5.266 1.00 98.50 171 LEU A O 1
ATOM 1387 N N . GLU A 1 172 ? 3.234 -12.074 -3.561 1.00 98.38 172 GLU A N 1
ATOM 1388 C CA . GLU A 1 172 ? 2.156 -12.996 -3.913 1.00 98.38 172 GLU A CA 1
ATOM 1389 C C . GLU A 1 172 ? 1.054 -12.969 -2.852 1.00 98.38 172 GLU A C 1
ATOM 1391 O O . GLU A 1 172 ? 1.318 -12.832 -1.648 1.00 98.38 172 GLU A O 1
ATOM 1396 N N . LEU A 1 173 ? -0.190 -13.036 -3.325 1.00 98.06 173 LEU A N 1
ATOM 1397 C CA . LEU A 1 173 ? -1.369 -13.175 -2.483 1.00 98.06 173 LEU A CA 1
ATOM 1398 C C . LEU A 1 173 ? -1.728 -14.657 -2.338 1.00 98.06 173 LEU A C 1
ATOM 1400 O O . LEU A 1 173 ? -1.643 -15.431 -3.291 1.00 98.06 173 LEU A O 1
ATOM 1404 N N . GLN A 1 174 ? -2.235 -15.001 -1.158 1.00 97.00 174 GLN A N 1
ATOM 1405 C CA . GLN A 1 174 ? -2.671 -16.344 -0.803 1.00 97.00 174 GLN A CA 1
ATOM 1406 C C . GLN A 1 174 ? -3.685 -16.900 -1.798 1.00 97.00 174 GLN A C 1
ATOM 1408 O O . GLN A 1 174 ? -4.555 -16.184 -2.303 1.00 97.00 174 GLN A O 1
ATOM 1413 N N . HIS A 1 175 ? -3.605 -18.213 -2.015 1.00 95.19 175 HIS A N 1
ATOM 1414 C CA . HIS A 1 175 ? -4.509 -18.971 -2.885 1.00 95.19 175 HIS A CA 1
ATOM 1415 C C . HIS A 1 175 ? -4.543 -18.463 -4.338 1.00 95.19 175 HIS A C 1
ATOM 1417 O O . HIS A 1 175 ? -5.554 -18.620 -5.020 1.00 95.19 175 HIS A O 1
ATOM 1423 N N . GLY A 1 176 ? -3.464 -17.824 -4.807 1.00 93.56 176 GLY A N 1
ATOM 1424 C CA . GLY A 1 176 ? -3.396 -17.266 -6.159 1.00 93.56 176 GLY A CA 1
ATOM 1425 C C . GLY A 1 176 ? -4.379 -16.116 -6.391 1.00 93.56 176 GLY A C 1
ATOM 1426 O O . GLY A 1 176 ? -4.752 -15.850 -7.533 1.00 93.56 176 GLY A O 1
ATOM 1427 N N . ALA A 1 177 ? -4.835 -15.451 -5.323 1.00 95.94 177 ALA A N 1
ATOM 1428 C CA . ALA A 1 177 ? -5.709 -14.297 -5.447 1.00 95.94 177 ALA A CA 1
ATOM 1429 C C . ALA A 1 177 ? -5.010 -13.180 -6.237 1.00 95.94 177 ALA A C 1
ATOM 1431 O O . ALA A 1 177 ? -3.805 -12.971 -6.133 1.00 95.94 177 ALA A O 1
ATOM 1432 N N . THR A 1 178 ? -5.776 -12.422 -7.014 1.00 95.94 178 THR A N 1
ATOM 1433 C CA . THR A 1 178 ? -5.241 -11.316 -7.810 1.00 95.94 178 THR A CA 1
ATOM 1434 C C . THR A 1 178 ? -5.996 -10.031 -7.512 1.00 95.94 178 THR A C 1
ATOM 1436 O O . THR A 1 178 ? -7.213 -10.020 -7.288 1.00 95.94 178 THR A O 1
ATOM 1439 N N . LEU A 1 179 ? -5.258 -8.922 -7.482 1.00 95.19 179 LEU A N 1
ATOM 1440 C CA . LEU A 1 179 ? -5.861 -7.596 -7.450 1.00 95.19 179 LEU A CA 1
ATOM 1441 C C . LEU A 1 179 ? -6.367 -7.230 -8.845 1.00 95.19 179 LEU A C 1
ATOM 1443 O O . LEU A 1 179 ? -5.898 -7.751 -9.853 1.00 95.19 179 LEU A O 1
ATOM 1447 N N . ARG A 1 180 ? -7.323 -6.302 -8.893 1.00 90.12 180 ARG A N 1
ATOM 1448 C CA . ARG A 1 180 ? -8.017 -5.910 -10.127 1.00 90.12 180 ARG A CA 1
ATOM 1449 C C . ARG A 1 180 ? -7.085 -5.401 -11.239 1.00 90.12 180 ARG A C 1
ATOM 1451 O O . ARG A 1 180 ? -7.403 -5.517 -12.417 1.00 90.12 180 ARG A O 1
ATOM 1458 N N . TRP A 1 181 ? -5.962 -4.790 -10.867 1.00 90.75 181 TRP A N 1
ATOM 1459 C CA . TRP A 1 181 ? -5.041 -4.118 -11.786 1.00 90.75 181 TRP A CA 1
ATOM 1460 C C . TRP A 1 181 ? -3.587 -4.400 -11.423 1.00 90.75 181 TRP A C 1
ATOM 1462 O O . TRP A 1 181 ? -3.306 -4.853 -10.310 1.00 90.75 181 TRP A O 1
ATOM 1472 N N . ASP A 1 182 ? -2.676 -4.029 -12.326 1.00 93.06 182 ASP A N 1
ATOM 1473 C CA . ASP A 1 182 ? -1.239 -3.990 -12.057 1.00 93.06 182 ASP A CA 1
ATOM 1474 C C . ASP A 1 182 ? -0.992 -3.111 -10.823 1.00 93.06 182 ASP A C 1
ATOM 1476 O O . ASP A 1 182 ? -1.200 -1.895 -10.838 1.00 93.06 182 ASP A O 1
ATOM 1480 N N . SER A 1 183 ? -0.607 -3.744 -9.724 1.00 95.25 183 SER A N 1
ATOM 1481 C CA . SER A 1 183 ? -0.579 -3.159 -8.394 1.00 95.25 183 SER A CA 1
ATOM 1482 C C . SER A 1 183 ? 0.812 -3.266 -7.777 1.00 95.25 183 SER A C 1
ATOM 1484 O O . SER A 1 183 ? 1.518 -4.263 -7.924 1.00 95.25 183 SER A O 1
ATOM 1486 N N . TYR A 1 184 ? 1.195 -2.224 -7.050 1.00 97.56 184 TYR A N 1
ATOM 1487 C CA . TYR A 1 184 ? 2.486 -2.104 -6.393 1.00 97.56 184 TYR A CA 1
ATOM 1488 C C . TYR A 1 184 ? 2.283 -1.631 -4.957 1.00 97.56 184 TYR A C 1
ATOM 1490 O O . TYR A 1 184 ? 1.567 -0.660 -4.725 1.00 97.56 184 TYR A O 1
ATOM 1498 N N . VAL A 1 185 ? 2.943 -2.255 -3.986 1.00 97.81 185 VAL A N 1
ATOM 1499 C CA . VAL A 1 185 ? 2.967 -1.738 -2.612 1.00 97.81 185 VAL A CA 1
ATOM 1500 C C . VAL A 1 185 ? 3.970 -0.592 -2.538 1.00 97.81 185 VAL A C 1
ATOM 1502 O O . VAL A 1 185 ? 5.147 -0.783 -2.845 1.00 97.81 185 VAL A O 1
ATOM 1505 N N . ASN A 1 186 ? 3.516 0.591 -2.124 1.00 97.25 186 ASN A N 1
ATOM 1506 C CA . ASN A 1 186 ? 4.384 1.724 -1.826 1.00 97.25 186 ASN A CA 1
ATOM 1507 C C . ASN A 1 186 ? 4.871 1.635 -0.374 1.00 97.25 186 ASN A C 1
ATOM 1509 O O . ASN A 1 186 ? 4.142 1.969 0.560 1.00 97.25 186 ASN A O 1
ATOM 1513 N N . ILE A 1 187 ? 6.122 1.218 -0.197 1.00 97.38 187 ILE A N 1
ATOM 1514 C CA . ILE A 1 187 ? 6.740 1.023 1.122 1.00 97.38 187 ILE A CA 1
ATOM 1515 C C . ILE A 1 187 ? 7.454 2.274 1.653 1.00 97.38 187 ILE A C 1
ATOM 1517 O O . ILE A 1 187 ? 8.030 2.245 2.736 1.00 97.38 187 ILE A O 1
ATOM 1521 N N . ARG A 1 188 ? 7.420 3.398 0.919 1.00 95.88 188 ARG A N 1
ATOM 1522 C CA . ARG A 1 188 ? 8.078 4.653 1.329 1.00 95.88 188 ARG A CA 1
ATOM 1523 C C . ARG A 1 188 ? 7.525 5.214 2.629 1.00 95.88 188 ARG A C 1
ATOM 1525 O O . ARG A 1 188 ? 8.242 5.867 3.391 1.00 95.88 188 ARG A O 1
ATOM 1532 N N . HIS A 1 189 ? 6.228 5.040 2.839 1.00 96.25 189 HIS A N 1
ATOM 1533 C CA . HIS A 1 189 ? 5.505 5.635 3.948 1.00 96.25 189 HIS A CA 1
ATOM 1534 C C . HIS A 1 189 ? 4.675 4.574 4.656 1.00 96.25 189 HIS A C 1
ATOM 1536 O O . HIS A 1 189 ? 4.042 3.733 4.017 1.00 96.25 189 HIS A O 1
ATOM 1542 N N . VAL A 1 190 ? 4.700 4.641 5.985 1.00 97.62 190 VAL A N 1
ATOM 1543 C CA . VAL A 1 190 ? 3.856 3.844 6.871 1.00 97.62 190 VAL A CA 1
ATOM 1544 C C . VAL A 1 190 ? 2.853 4.806 7.488 1.00 97.62 190 VAL A C 1
ATOM 1546 O O . VAL A 1 190 ? 3.234 5.788 8.136 1.00 97.62 190 VAL A O 1
ATOM 1549 N N . TYR A 1 191 ? 1.576 4.550 7.249 1.00 98.31 191 TYR A N 1
ATOM 1550 C CA . TYR A 1 191 ? 0.474 5.332 7.799 1.00 98.31 191 TYR A CA 1
ATOM 1551 C C . TYR A 1 191 ? -0.186 4.566 8.934 1.00 98.31 191 TYR A C 1
ATOM 1553 O O . TYR A 1 191 ? 0.001 3.359 9.038 1.00 98.31 191 TYR A O 1
ATOM 1561 N N . LYS A 1 192 ? -0.956 5.264 9.767 1.00 98.31 192 LYS A N 1
ATOM 1562 C CA . LYS A 1 192 ? -1.812 4.672 10.787 1.00 98.31 192 LYS A CA 1
ATOM 1563 C C . LYS A 1 192 ? -3.233 5.213 10.726 1.00 98.31 192 LYS A C 1
ATOM 1565 O O . LYS A 1 192 ? -3.425 6.387 10.399 1.00 98.31 192 LYS A O 1
ATOM 1570 N N . ILE A 1 193 ? -4.199 4.344 11.003 1.00 98.50 193 ILE A N 1
ATOM 1571 C CA . ILE A 1 193 ? -5.639 4.630 11.052 1.00 98.50 193 ILE A CA 1
ATOM 1572 C C . ILE A 1 193 ? -6.311 3.640 12.011 1.00 98.50 193 ILE A C 1
ATOM 1574 O O . ILE A 1 193 ? -5.802 2.538 12.210 1.00 98.50 193 ILE A O 1
ATOM 1578 N N . ASP A 1 194 ? -7.453 4.023 12.572 1.00 98.44 194 ASP A N 1
ATOM 1579 C CA . ASP A 1 194 ? -8.383 3.086 13.202 1.00 98.44 194 ASP A CA 1
ATOM 1580 C C . ASP A 1 194 ? -8.920 2.086 12.157 1.00 98.44 194 ASP A C 1
ATOM 1582 O O . ASP A 1 194 ? -9.446 2.488 11.112 1.00 98.44 194 ASP A O 1
ATOM 1586 N N . TRP A 1 195 ? -8.770 0.782 12.405 1.00 98.00 195 TRP A N 1
ATOM 1587 C CA . TRP A 1 195 ? -9.178 -0.249 11.446 1.00 98.00 195 TRP A CA 1
ATOM 1588 C C . TRP A 1 195 ? -10.693 -0.308 11.231 1.00 98.00 195 TRP A C 1
ATOM 1590 O O . TRP A 1 195 ? -11.127 -0.761 10.172 1.00 98.00 195 TRP A O 1
ATOM 1600 N N . THR A 1 196 ? -11.503 0.190 12.172 1.00 97.56 196 THR A N 1
ATOM 1601 C CA . THR A 1 196 ? -12.971 0.242 12.042 1.00 97.56 196 THR A CA 1
ATOM 1602 C C . THR A 1 196 ? -13.427 1.186 10.927 1.00 97.56 196 THR A C 1
ATOM 1604 O O . THR A 1 196 ? -14.525 1.033 10.389 1.00 97.56 196 THR A O 1
ATOM 1607 N N . LEU A 1 197 ? -12.569 2.139 10.544 1.00 97.75 197 LEU A N 1
ATOM 1608 C CA . LEU A 1 197 ? -12.799 3.083 9.449 1.00 97.75 197 LEU A CA 1
ATOM 1609 C C . LEU A 1 197 ? -12.429 2.505 8.077 1.00 97.75 197 LEU A C 1
ATOM 1611 O O . LEU A 1 197 ? -12.719 3.120 7.048 1.00 97.75 197 LEU A O 1
ATOM 1615 N N . LEU A 1 198 ? -11.766 1.349 8.034 1.00 97.81 198 LEU A N 1
ATOM 1616 C CA . LEU A 1 198 ? -11.439 0.671 6.786 1.00 97.81 198 LEU A CA 1
ATOM 1617 C C . LEU A 1 198 ? -12.645 -0.113 6.268 1.00 97.81 198 LEU A C 1
ATOM 1619 O O . LEU A 1 198 ? -13.504 -0.566 7.022 1.00 97.81 198 LEU A O 1
ATOM 1623 N N . LYS A 1 199 ? -12.697 -0.306 4.950 1.00 96.81 199 LYS A N 1
ATOM 1624 C CA . LYS A 1 199 ? -13.695 -1.165 4.302 1.00 96.81 199 LYS A CA 1
ATOM 1625 C C . LYS A 1 199 ? -13.032 -2.457 3.817 1.00 96.81 199 LYS A C 1
ATOM 1627 O O . LYS A 1 199 ? -11.869 -2.417 3.408 1.00 96.81 199 LYS A O 1
ATOM 1632 N N . PRO A 1 200 ? -13.734 -3.602 3.795 1.00 96.69 200 PRO A N 1
ATOM 1633 C CA . PRO A 1 200 ? -13.223 -4.800 3.139 1.00 96.69 200 PRO A CA 1
ATOM 1634 C C . PRO A 1 200 ? -12.906 -4.523 1.665 1.00 96.69 200 PRO A C 1
ATOM 1636 O O . PRO A 1 200 ? -13.715 -3.928 0.948 1.00 96.69 200 PRO A O 1
ATOM 1639 N N . TYR A 1 201 ? -11.731 -4.951 1.201 1.00 95.81 201 TYR A N 1
ATOM 1640 C CA . TYR A 1 201 ? -11.402 -4.872 -0.218 1.00 95.81 201 TYR A CA 1
ATOM 1641 C C . TYR A 1 201 ? -12.169 -5.949 -0.992 1.00 95.81 201 TYR A C 1
ATOM 1643 O O . TYR A 1 201 ? -12.109 -7.128 -0.645 1.00 95.81 201 TYR A O 1
ATOM 1651 N N . ALA A 1 202 ? -12.864 -5.548 -2.056 1.00 93.19 202 ALA A N 1
ATOM 1652 C CA . ALA A 1 202 ? -13.578 -6.455 -2.945 1.00 93.19 202 ALA A CA 1
ATOM 1653 C C . ALA A 1 202 ? -13.076 -6.286 -4.381 1.00 93.19 202 ALA A C 1
ATOM 1655 O O . ALA A 1 202 ? -13.007 -5.168 -4.897 1.00 93.19 202 ALA A O 1
ATOM 1656 N N . ASN A 1 203 ? -12.770 -7.403 -5.041 1.00 92.38 203 ASN A N 1
ATOM 1657 C CA . ASN A 1 203 ? -12.448 -7.420 -6.460 1.00 92.38 203 ASN A CA 1
ATOM 1658 C C . ASN A 1 203 ? -13.659 -7.953 -7.251 1.00 92.38 203 ASN A C 1
ATOM 1660 O O . ASN A 1 203 ? -14.047 -9.104 -7.044 1.00 92.38 203 ASN A O 1
ATOM 1664 N N . PRO A 1 204 ? -14.273 -7.155 -8.147 1.00 89.38 204 PRO A N 1
ATOM 1665 C CA . PRO A 1 204 ? -15.396 -7.623 -8.960 1.00 89.38 204 PRO A CA 1
ATOM 1666 C C . PRO A 1 204 ? -15.013 -8.757 -9.918 1.00 89.38 204 PRO A C 1
ATOM 1668 O O . PRO A 1 204 ? -15.887 -9.529 -10.298 1.00 89.38 204 PRO A O 1
ATOM 1671 N N . ASP A 1 205 ? -13.733 -8.871 -10.284 1.00 88.19 205 ASP A N 1
ATOM 1672 C CA . ASP A 1 205 ? -13.252 -9.901 -11.209 1.00 88.19 205 ASP A CA 1
ATOM 1673 C C . ASP A 1 205 ? -13.096 -11.267 -10.510 1.00 88.19 205 ASP A C 1
ATOM 1675 O O . ASP A 1 205 ? -13.118 -12.310 -11.158 1.00 88.19 205 ASP A O 1
ATOM 1679 N N . THR A 1 206 ? -12.984 -11.277 -9.177 1.00 90.44 206 THR A N 1
ATOM 1680 C CA . THR A 1 206 ? -12.863 -12.489 -8.350 1.00 90.44 206 THR A CA 1
ATOM 1681 C C . THR A 1 206 ? -13.855 -12.462 -7.178 1.00 90.44 206 THR A C 1
ATOM 1683 O O . THR A 1 206 ? -13.456 -12.460 -6.013 1.00 90.44 206 THR A O 1
ATOM 1686 N N . PRO A 1 207 ? -15.177 -12.488 -7.448 1.00 90.94 207 PRO A N 1
ATOM 1687 C CA . PRO A 1 207 ? -16.207 -12.283 -6.424 1.00 90.94 207 PRO A CA 1
ATOM 1688 C C . PRO A 1 207 ? -16.259 -13.392 -5.361 1.00 90.94 207 PRO A C 1
ATOM 1690 O O . PRO A 1 207 ? -16.785 -13.177 -4.271 1.00 90.94 207 PRO A O 1
ATOM 1693 N N . TYR A 1 208 ? -15.721 -14.575 -5.669 1.00 93.31 208 TYR A N 1
ATOM 1694 C CA . TYR A 1 208 ? -15.639 -15.711 -4.748 1.00 93.31 208 TYR A CA 1
ATOM 1695 C C . TYR A 1 208 ? -14.544 -15.534 -3.687 1.00 93.31 208 TYR A C 1
ATOM 1697 O O . TYR A 1 208 ? -14.609 -16.143 -2.619 1.00 93.31 208 TYR A O 1
ATOM 1705 N N . VAL A 1 209 ? -13.544 -14.689 -3.959 1.00 92.12 209 VAL A N 1
ATOM 1706 C CA . VAL A 1 209 ? -12.459 -14.395 -3.023 1.00 92.12 209 VAL A CA 1
ATOM 1707 C C . VAL A 1 209 ? -12.919 -13.276 -2.098 1.00 92.12 209 VAL A C 1
ATOM 1709 O O . VAL A 1 209 ? -12.891 -12.098 -2.438 1.00 92.12 209 VAL A O 1
ATOM 1712 N N . GLN A 1 210 ? -13.339 -13.643 -0.890 1.00 90.25 210 GLN A N 1
ATOM 1713 C CA . GLN A 1 210 ? -13.772 -12.674 0.128 1.00 90.25 210 GLN A CA 1
ATOM 1714 C C . GLN A 1 210 ? -12.595 -12.013 0.862 1.00 90.25 210 GLN A C 1
ATOM 1716 O O . GLN A 1 210 ? -12.782 -11.202 1.765 1.00 90.25 210 GLN A O 1
ATOM 1721 N N . SER A 1 211 ? -11.374 -12.448 0.563 1.00 93.69 211 SER A N 1
ATOM 1722 C CA . SER A 1 211 ? -10.269 -12.385 1.498 1.00 93.69 211 SER A CA 1
ATOM 1723 C C . SER A 1 211 ? -8.944 -12.259 0.754 1.00 93.69 211 SER A C 1
ATOM 1725 O O . SER A 1 211 ? -8.398 -13.253 0.283 1.00 93.69 211 SER A O 1
ATOM 1727 N N . PHE A 1 212 ? -8.418 -11.037 0.674 1.00 97.31 212 PHE A N 1
ATOM 1728 C CA . PHE A 1 212 ? -7.145 -10.741 0.018 1.00 97.31 212 PHE A CA 1
ATOM 1729 C C . PHE A 1 212 ? -6.059 -10.584 1.076 1.00 97.31 212 PHE A C 1
ATOM 1731 O O . PHE A 1 212 ? -6.081 -9.643 1.872 1.00 97.31 212 PHE A O 1
ATOM 1738 N N . ARG A 1 213 ? -5.129 -11.536 1.123 1.00 97.81 213 ARG A N 1
ATOM 1739 C CA . ARG A 1 213 ? -4.034 -11.561 2.094 1.00 97.81 213 ARG A CA 1
ATOM 1740 C C . ARG A 1 213 ? -2.747 -11.984 1.404 1.00 97.81 213 ARG A C 1
ATOM 1742 O O . ARG A 1 213 ? -2.779 -12.898 0.591 1.00 97.81 213 ARG A O 1
ATOM 1749 N N . PHE A 1 214 ? -1.635 -11.341 1.734 1.00 98.31 214 PHE A N 1
ATOM 1750 C CA . PHE A 1 214 ? -0.315 -11.765 1.272 1.00 98.31 214 PHE A CA 1
ATOM 1751 C C . PHE A 1 214 ? 0.110 -13.099 1.890 1.00 98.31 214 PHE A C 1
ATOM 1753 O O . PHE A 1 214 ? -0.220 -13.410 3.039 1.00 98.31 214 PHE A O 1
ATOM 1760 N N . ASP A 1 215 ? 0.866 -13.884 1.128 1.00 97.88 215 ASP A N 1
ATOM 1761 C CA . ASP A 1 215 ? 1.543 -15.061 1.664 1.00 97.88 215 ASP A CA 1
ATOM 1762 C C . ASP A 1 215 ? 2.547 -14.668 2.745 1.00 97.88 215 ASP A C 1
ATOM 1764 O O . ASP A 1 215 ? 3.088 -13.559 2.741 1.00 97.88 215 ASP A O 1
ATOM 1768 N N . ARG A 1 216 ? 2.833 -15.600 3.660 1.00 97.31 216 ARG A N 1
ATOM 1769 C CA . ARG A 1 216 ? 3.767 -15.363 4.770 1.00 97.31 216 ARG A CA 1
ATOM 1770 C C . ARG A 1 216 ? 5.122 -14.858 4.268 1.00 97.31 216 ARG A C 1
ATOM 1772 O O . ARG A 1 216 ? 5.602 -13.835 4.740 1.00 97.31 216 ARG A O 1
ATOM 1779 N N . GLU A 1 217 ? 5.683 -15.506 3.248 1.00 98.06 217 GLU A N 1
ATOM 1780 C CA . GLU A 1 217 ? 6.956 -15.077 2.663 1.00 98.06 217 GLU A CA 1
ATOM 1781 C C . GLU A 1 217 ? 6.892 -13.678 2.044 1.00 98.06 217 GLU A C 1
ATOM 1783 O O . GLU A 1 217 ? 7.864 -12.926 2.096 1.00 98.06 217 GLU A O 1
ATOM 1788 N N . SER A 1 218 ? 5.765 -13.329 1.422 1.00 98.31 218 SER A N 1
ATOM 1789 C CA . SER A 1 218 ? 5.549 -12.013 0.820 1.00 98.31 218 SER A CA 1
ATOM 1790 C C . SER A 1 218 ? 5.466 -10.933 1.897 1.00 98.31 218 SER A C 1
ATOM 1792 O O . SER A 1 218 ? 6.065 -9.868 1.738 1.00 98.31 218 SER A O 1
ATOM 1794 N N . CYS A 1 219 ? 4.806 -11.219 3.023 1.00 98.06 219 CYS A N 1
ATOM 1795 C CA . CYS A 1 219 ? 4.825 -10.354 4.201 1.00 98.06 219 CYS A CA 1
ATOM 1796 C C . CYS A 1 219 ? 6.249 -10.149 4.724 1.00 98.06 219 CYS A C 1
ATOM 1798 O O . CYS A 1 219 ? 6.657 -9.003 4.903 1.00 98.06 219 CYS A O 1
ATOM 1800 N N . ASP A 1 220 ? 7.022 -11.222 4.899 1.00 97.75 220 ASP A N 1
ATOM 1801 C CA . ASP A 1 220 ? 8.396 -11.148 5.408 1.00 97.75 220 ASP A CA 1
ATOM 1802 C C . ASP A 1 220 ? 9.300 -10.335 4.466 1.00 97.75 220 ASP A C 1
ATOM 1804 O O . ASP A 1 220 ? 10.033 -9.447 4.903 1.00 97.75 220 ASP A O 1
ATOM 1808 N N . LYS A 1 221 ? 9.200 -10.573 3.150 1.00 97.88 221 LYS A N 1
ATOM 1809 C CA . LYS A 1 221 ? 9.924 -9.823 2.107 1.00 97.88 221 LYS A CA 1
ATOM 1810 C C . LYS A 1 221 ? 9.558 -8.335 2.125 1.00 97.88 221 LYS A C 1
ATOM 1812 O O . LYS A 1 221 ? 10.449 -7.486 2.042 1.00 97.88 221 LYS A O 1
ATOM 1817 N N . MET A 1 222 ? 8.267 -8.016 2.241 1.00 98.06 222 MET A N 1
ATOM 1818 C CA . MET A 1 222 ? 7.772 -6.641 2.333 1.00 98.06 222 MET A CA 1
ATOM 1819 C C . MET A 1 222 ? 8.299 -5.952 3.597 1.00 98.06 222 MET A C 1
ATOM 1821 O O . MET A 1 222 ? 8.902 -4.887 3.494 1.00 98.06 222 MET A O 1
ATOM 1825 N N . LEU A 1 223 ? 8.146 -6.576 4.768 1.00 97.38 223 LEU A N 1
ATOM 1826 C CA . LEU A 1 223 ? 8.587 -6.030 6.054 1.00 97.38 223 LEU A CA 1
ATOM 1827 C C . LEU A 1 223 ? 10.105 -5.844 6.117 1.00 97.38 223 LEU A C 1
ATOM 1829 O O . LEU A 1 223 ? 10.571 -4.787 6.536 1.00 97.38 223 LEU A O 1
ATOM 1833 N N . ALA A 1 224 ? 10.886 -6.819 5.644 1.00 97.25 224 ALA A N 1
ATOM 1834 C CA . ALA A 1 224 ? 12.342 -6.711 5.586 1.00 97.25 224 ALA A CA 1
ATOM 1835 C C . ALA A 1 224 ? 12.787 -5.536 4.704 1.00 97.25 224 ALA A C 1
ATOM 1837 O O . ALA A 1 224 ? 13.710 -4.796 5.055 1.00 97.25 224 ALA A O 1
ATOM 1838 N N . LYS A 1 225 ? 12.111 -5.328 3.566 1.00 96.88 225 LYS A N 1
ATOM 1839 C CA . LYS A 1 225 ? 12.395 -4.201 2.676 1.00 96.88 225 LYS A CA 1
ATOM 1840 C C . LYS A 1 225 ? 12.005 -2.864 3.307 1.00 96.88 225 LYS A C 1
ATOM 1842 O O . LYS A 1 225 ? 12.783 -1.915 3.209 1.00 96.88 225 LYS A O 1
ATOM 1847 N N . THR A 1 226 ? 10.846 -2.796 3.960 1.00 97.12 226 THR A N 1
ATOM 1848 C CA . THR A 1 226 ? 10.402 -1.612 4.703 1.00 97.12 226 THR A CA 1
ATOM 1849 C C . THR A 1 226 ? 11.407 -1.263 5.801 1.00 97.12 226 THR A C 1
ATOM 1851 O O . THR A 1 226 ? 11.905 -0.140 5.817 1.00 97.12 226 THR A O 1
ATOM 1854 N N . LYS A 1 227 ? 11.809 -2.233 6.635 1.00 96.88 227 LYS A N 1
ATOM 1855 C CA . LYS A 1 227 ? 12.827 -2.040 7.680 1.00 96.88 227 LYS A CA 1
ATOM 1856 C C . LYS A 1 227 ? 14.128 -1.485 7.105 1.00 96.88 227 LYS A C 1
ATOM 1858 O O . LYS A 1 227 ? 14.634 -0.490 7.607 1.00 96.88 227 LYS A O 1
ATOM 1863 N N . PHE A 1 228 ? 14.630 -2.072 6.016 1.00 96.12 228 PHE A N 1
ATOM 1864 C CA . PHE A 1 228 ? 15.880 -1.636 5.388 1.00 96.12 228 PHE A CA 1
ATOM 1865 C C . PHE A 1 228 ? 15.829 -0.203 4.841 1.00 96.12 228 PHE A C 1
ATOM 1867 O O . PHE A 1 228 ? 16.820 0.515 4.923 1.00 96.12 228 PHE A O 1
ATOM 1874 N N . LEU A 1 229 ? 14.710 0.214 4.241 1.00 94.31 229 LEU A N 1
ATOM 1875 C CA . LEU A 1 229 ? 14.643 1.514 3.575 1.00 94.31 229 LEU A CA 1
ATOM 1876 C C . LEU A 1 229 ? 14.145 2.649 4.477 1.00 94.31 229 LEU A C 1
ATOM 1878 O O . LEU A 1 229 ? 14.562 3.791 4.293 1.00 94.31 229 LEU A O 1
ATOM 1882 N N . THR A 1 230 ? 13.234 2.375 5.413 1.00 94.56 230 THR A N 1
ATOM 1883 C CA . THR A 1 230 ? 12.650 3.415 6.271 1.00 94.56 230 THR A CA 1
ATOM 1884 C C . THR A 1 230 ? 13.128 3.358 7.712 1.00 94.56 230 THR A C 1
ATOM 1886 O O . THR A 1 230 ? 12.757 4.254 8.457 1.00 94.56 230 THR A O 1
ATOM 1889 N N . ASN A 1 231 ? 13.884 2.337 8.131 1.00 96.81 231 ASN A N 1
ATOM 1890 C CA . ASN A 1 231 ? 14.162 2.041 9.546 1.00 96.81 231 ASN A CA 1
ATOM 1891 C C . ASN A 1 231 ? 12.889 1.853 10.387 1.00 96.81 231 ASN A C 1
ATOM 1893 O O . ASN A 1 231 ? 12.913 2.009 11.603 1.00 96.81 231 ASN A O 1
ATOM 1897 N N . TYR A 1 232 ? 11.763 1.540 9.740 1.00 97.00 232 TYR A N 1
ATOM 1898 C CA . TYR A 1 232 ? 10.529 1.269 10.459 1.00 97.00 232 TYR A CA 1
ATOM 1899 C C . TYR A 1 232 ? 10.585 -0.150 11.018 1.00 97.00 232 TYR A C 1
ATOM 1901 O O . TYR A 1 232 ? 10.734 -1.112 10.261 1.00 97.00 232 TYR A O 1
ATOM 1909 N N . GLU A 1 233 ? 10.443 -0.265 12.331 1.00 96.12 233 GLU A N 1
ATOM 1910 C CA . GLU A 1 233 ? 10.346 -1.534 13.036 1.00 96.12 233 GLU A CA 1
ATOM 1911 C C . GLU A 1 233 ? 8.933 -1.668 13.618 1.00 96.12 233 GLU A C 1
ATOM 1913 O O . GLU A 1 233 ? 8.482 -0.764 14.325 1.00 96.12 233 GLU A O 1
ATOM 1918 N N . PRO A 1 234 ? 8.195 -2.744 13.287 1.00 94.94 234 PRO A N 1
ATOM 1919 C CA . PRO A 1 234 ? 6.918 -3.024 13.925 1.00 94.94 234 PRO A CA 1
ATOM 1920 C C . PRO A 1 234 ? 7.082 -3.117 15.444 1.00 94.94 234 PRO A C 1
ATOM 1922 O O . PRO A 1 234 ? 7.966 -3.817 15.932 1.00 94.94 234 PRO A O 1
ATOM 1925 N N . GLU A 1 235 ? 6.215 -2.427 16.180 1.00 93.88 235 GLU A N 1
ATOM 1926 C CA . GLU A 1 235 ? 6.189 -2.454 17.648 1.00 93.88 235 GLU A CA 1
ATOM 1927 C C . GLU A 1 235 ? 5.757 -3.831 18.185 1.00 93.88 235 GLU A C 1
ATOM 1929 O O . GLU A 1 235 ? 5.517 -4.773 17.423 1.00 93.88 235 GLU A O 1
ATOM 1934 N N . VAL A 1 236 ? 5.617 -3.966 19.507 1.00 95.56 236 VAL A N 1
ATOM 1935 C CA . VAL A 1 236 ? 4.981 -5.150 20.098 1.00 95.56 236 VAL A CA 1
ATOM 1936 C C . VAL A 1 236 ? 3.593 -5.301 19.479 1.00 95.56 236 VAL A C 1
ATOM 1938 O O . VAL A 1 236 ? 2.771 -4.388 19.542 1.00 95.56 236 VAL A O 1
ATOM 1941 N N . GLN A 1 237 ? 3.359 -6.429 18.810 1.00 95.56 237 GLN A N 1
ATOM 1942 C CA . GLN A 1 237 ? 2.113 -6.661 18.092 1.00 95.56 237 GLN A CA 1
ATOM 1943 C C . GLN A 1 237 ? 1.013 -7.059 19.072 1.00 95.56 237 GLN A C 1
ATOM 1945 O O . GLN A 1 237 ? 1.253 -7.844 19.991 1.00 95.56 237 GLN A O 1
ATOM 1950 N N . HIS A 1 238 ? -0.203 -6.565 18.843 1.00 92.94 238 HIS A N 1
ATOM 1951 C CA . HIS A 1 238 ? -1.378 -7.068 19.535 1.00 92.94 238 HIS A CA 1
ATOM 1952 C C . HIS A 1 238 ? -1.467 -8.582 19.301 1.00 92.94 238 HIS A C 1
ATOM 1954 O O . HIS A 1 238 ? -1.398 -9.009 18.138 1.00 92.94 238 HIS A O 1
ATOM 1960 N N . PRO A 1 239 ? -1.600 -9.401 20.360 1.00 88.62 239 PRO A N 1
ATOM 1961 C CA . PRO A 1 239 ? -1.701 -10.837 20.202 1.00 88.62 239 PRO A CA 1
ATOM 1962 C C . PRO A 1 239 ? -2.879 -11.113 19.280 1.00 88.62 239 PRO A C 1
ATOM 1964 O O . PRO A 1 239 ? -4.018 -10.715 19.540 1.00 88.62 239 PRO A O 1
ATOM 1967 N N . VAL A 1 240 ? -2.596 -11.757 18.151 1.00 82.75 240 VAL A N 1
ATOM 1968 C CA . VAL A 1 240 ? -3.667 -12.323 17.346 1.00 82.75 240 VAL A CA 1
ATOM 1969 C C . VAL A 1 240 ? -4.291 -13.357 18.262 1.00 82.75 240 VAL A C 1
ATOM 1971 O O . VAL A 1 240 ? -3.605 -14.303 18.651 1.00 82.75 240 VAL A O 1
ATOM 1974 N N . GLN A 1 241 ? -5.548 -13.147 18.660 1.00 79.69 241 GLN A N 1
ATOM 1975 C CA . GLN A 1 241 ? -6.325 -14.212 19.268 1.00 79.69 241 GLN A CA 1
ATOM 1976 C C . GLN A 1 241 ? -6.389 -15.298 18.206 1.00 79.69 241 GLN A C 1
ATOM 1978 O O . GLN A 1 241 ? -7.193 -15.253 17.276 1.00 79.69 241 GLN A O 1
ATOM 1983 N N . SER A 1 242 ? -5.448 -16.235 18.278 1.00 73.12 242 SER A N 1
ATOM 1984 C CA . SER A 1 242 ? -5.548 -17.471 17.548 1.00 73.12 242 SER A CA 1
ATOM 1985 C C . SER A 1 242 ? -6.778 -18.110 18.149 1.00 73.12 242 SER A C 1
ATOM 1987 O O . SER A 1 242 ? -6.704 -18.654 19.254 1.00 73.12 242 SER A O 1
ATOM 1989 N N . PHE A 1 243 ? -7.919 -17.991 17.462 1.00 66.44 243 PHE A N 1
ATOM 1990 C CA . PHE A 1 243 ? -9.017 -18.905 17.717 1.00 66.44 243 PHE A CA 1
ATOM 1991 C C . PHE A 1 243 ? -8.367 -20.273 17.787 1.00 66.44 243 PHE A C 1
ATOM 1993 O O . PHE A 1 243 ? -7.581 -20.564 16.872 1.00 66.44 243 PHE A O 1
ATOM 2000 N N . PRO A 1 244 ? -8.569 -21.027 18.887 1.00 62.16 244 PRO A N 1
ATOM 2001 C CA . PRO A 1 244 ? -7.991 -22.348 19.015 1.00 62.16 244 PRO A CA 1
ATOM 2002 C C . PRO A 1 244 ? -8.331 -23.009 17.703 1.00 62.16 244 PRO A C 1
ATOM 2004 O O . PRO A 1 244 ? -9.515 -23.117 17.365 1.00 62.16 244 PRO A O 1
ATOM 2007 N N . HIS A 1 245 ? -7.297 -23.257 16.891 1.00 53.38 245 HIS A N 1
ATOM 2008 C CA . HIS A 1 245 ? -7.475 -23.949 15.638 1.00 53.38 245 HIS A CA 1
ATOM 2009 C C . HIS A 1 245 ? -8.197 -25.185 16.116 1.00 53.38 245 HIS A C 1
ATOM 2011 O O . HIS A 1 245 ? -7.631 -25.924 16.920 1.00 53.38 245 HIS A O 1
ATOM 2017 N N . ILE A 1 246 ? -9.486 -25.309 15.784 1.00 61.19 246 ILE A N 1
ATOM 2018 C CA . ILE A 1 246 ? -10.223 -26.523 16.063 1.00 61.19 246 ILE A CA 1
ATOM 2019 C C . ILE A 1 246 ? -9.436 -27.486 15.204 1.00 61.19 246 ILE A C 1
ATOM 2021 O O . ILE A 1 246 ? -9.576 -27.489 13.978 1.00 61.19 246 ILE A O 1
ATOM 2025 N N . GLU A 1 247 ? -8.437 -28.126 15.814 1.00 52.31 247 GLU A N 1
ATOM 2026 C CA . GLU A 1 247 ? -7.717 -29.242 15.263 1.00 52.31 247 GLU A CA 1
ATOM 2027 C C . GLU A 1 247 ? -8.867 -30.129 14.880 1.00 52.31 247 GLU A C 1
ATOM 2029 O O . GLU A 1 247 ? -9.588 -30.632 15.744 1.00 52.31 247 GLU A O 1
ATOM 2034 N N . ARG A 1 248 ? -9.165 -30.154 13.574 1.00 54.09 248 ARG A N 1
ATOM 2035 C CA . ARG A 1 248 ? -10.135 -31.092 13.048 1.00 54.09 248 ARG A CA 1
ATOM 2036 C C . ARG A 1 248 ? -9.659 -32.397 13.648 1.00 54.09 248 ARG A C 1
ATOM 2038 O O . ARG A 1 248 ? -8.508 -32.740 13.352 1.00 54.09 248 ARG A O 1
ATOM 2045 N N . PRO A 1 249 ? -10.448 -33.019 14.546 1.00 54.78 249 PRO A N 1
ATOM 2046 C CA . PRO A 1 249 ? -9.986 -34.177 15.282 1.00 54.78 249 PRO A CA 1
ATOM 2047 C C . PRO A 1 249 ? -9.393 -35.091 14.226 1.00 54.78 249 PRO A C 1
ATOM 2049 O O . PRO A 1 249 ? -10.067 -35.268 13.198 1.00 54.78 249 PRO A O 1
ATOM 2052 N N . PRO A 1 250 ? -8.122 -35.520 14.379 1.00 62.66 250 PRO A N 1
ATOM 2053 C CA . PRO A 1 250 ? -7.460 -36.322 13.368 1.0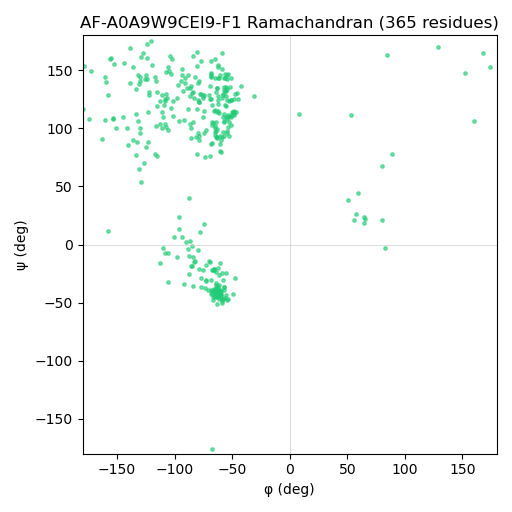0 62.66 250 PRO A CA 1
ATOM 2054 C C . PRO A 1 250 ? -8.460 -37.407 13.055 1.00 62.66 250 PRO A C 1
ATOM 2056 O O . PRO A 1 250 ? -8.862 -38.133 13.969 1.00 62.66 250 PRO A O 1
ATOM 2059 N N . TYR A 1 251 ? -8.994 -37.395 11.829 1.00 64.56 251 TYR A N 1
ATOM 2060 C CA . TYR A 1 251 ? -9.963 -38.392 11.422 1.00 64.56 251 TYR A CA 1
ATOM 2061 C C . TYR A 1 251 ? -9.274 -39.692 11.780 1.00 64.56 251 TYR A C 1
ATOM 2063 O O . TYR A 1 251 ? -8.226 -40.000 11.207 1.00 64.56 251 TYR A O 1
ATOM 2071 N N . ARG A 1 252 ? -9.787 -40.388 12.805 1.00 55.09 252 ARG A N 1
ATOM 2072 C CA . ARG A 1 252 ? -9.384 -41.753 13.083 1.00 55.09 252 ARG A CA 1
ATOM 2073 C C . ARG A 1 252 ? -9.598 -42.417 11.738 1.00 55.09 252 ARG A C 1
ATOM 2075 O O . ARG A 1 252 ? -10.743 -42.596 11.321 1.00 55.09 252 ARG A O 1
ATOM 2082 N N . GLN A 1 253 ? -8.502 -42.702 11.039 1.00 55.53 253 GLN A N 1
ATOM 2083 C CA . GLN A 1 253 ? -8.462 -43.712 10.005 1.00 55.53 253 GLN A CA 1
ATOM 2084 C C . GLN A 1 253 ? -8.815 -44.990 10.752 1.00 55.53 253 GLN A C 1
ATOM 2086 O O . GLN A 1 253 ? -7.957 -45.712 11.250 1.00 55.53 253 GLN A O 1
ATOM 2091 N N . SER A 1 254 ? -10.115 -45.175 10.968 1.00 57.19 254 SER A N 1
ATOM 2092 C CA . SER A 1 254 ? -10.664 -46.393 11.503 1.00 57.19 254 SER A CA 1
ATOM 2093 C C . SER A 1 254 ? -10.345 -47.410 10.434 1.00 57.19 254 SER A C 1
ATOM 2095 O O . SER A 1 254 ? -10.880 -47.348 9.324 1.00 57.19 254 SER A O 1
ATOM 2097 N N . GLY A 1 255 ? -9.353 -48.241 10.737 1.00 56.00 255 GLY A N 1
ATOM 2098 C CA . GLY A 1 255 ? -8.896 -49.292 9.863 1.00 56.00 255 GLY A CA 1
ATOM 2099 C C . GLY A 1 255 ? -10.092 -50.088 9.372 1.00 56.00 255 GLY A C 1
ATOM 2100 O O . GLY A 1 255 ? -10.748 -50.798 10.128 1.00 56.00 255 GLY A O 1
ATOM 2101 N N . ARG A 1 256 ? -10.351 -49.992 8.074 1.00 55.19 256 ARG A N 1
ATOM 2102 C CA . ARG A 1 256 ? -10.977 -51.074 7.336 1.00 55.19 256 ARG A CA 1
ATOM 2103 C C . ARG A 1 256 ? -10.069 -51.395 6.169 1.00 55.19 256 ARG A C 1
ATOM 2105 O O . ARG A 1 256 ? -10.224 -50.911 5.055 1.00 55.19 256 ARG A O 1
ATOM 2112 N N . VAL A 1 257 ? -9.080 -52.217 6.502 1.00 56.16 257 VAL A N 1
ATOM 2113 C CA . VAL A 1 257 ? -8.428 -53.125 5.570 1.00 56.16 257 VAL A CA 1
ATOM 2114 C C . VAL A 1 257 ? -9.544 -53.963 4.945 1.00 56.16 257 VAL A C 1
ATOM 2116 O O . VAL A 1 257 ? -10.008 -54.934 5.531 1.00 56.16 257 VAL A O 1
ATOM 2119 N N . MET A 1 258 ? -10.030 -53.559 3.776 1.00 55.38 258 MET A N 1
ATOM 2120 C CA . MET A 1 258 ? -10.525 -54.524 2.807 1.00 55.38 258 MET A CA 1
ATOM 2121 C C . MET A 1 258 ? -9.475 -54.608 1.716 1.00 55.38 258 MET A C 1
ATOM 2123 O O . MET A 1 258 ? -9.385 -53.757 0.833 1.00 55.38 258 MET A O 1
ATOM 2127 N N . MET A 1 259 ? -8.645 -55.642 1.839 1.00 55.72 259 MET A N 1
ATOM 2128 C CA . MET A 1 259 ? -7.860 -56.139 0.728 1.00 55.72 259 MET A CA 1
ATOM 2129 C C . MET A 1 259 ? -8.842 -56.520 -0.382 1.00 55.72 259 MET A C 1
ATOM 2131 O O . MET A 1 259 ? -9.600 -57.476 -0.249 1.00 55.72 259 MET A O 1
ATOM 2135 N N . SER A 1 260 ? -8.851 -55.753 -1.467 1.00 52.22 260 SER A N 1
ATOM 2136 C CA . SER A 1 260 ? -9.294 -56.263 -2.758 1.00 52.22 260 SER A CA 1
ATOM 2137 C C . SER A 1 260 ? -8.070 -56.284 -3.655 1.00 52.22 260 SER A C 1
ATOM 2139 O O . SER A 1 260 ? -7.520 -55.271 -4.080 1.00 52.22 260 SER A O 1
ATOM 2141 N N . HIS A 1 261 ? -7.577 -57.499 -3.820 1.00 54.78 261 HIS A N 1
ATOM 2142 C CA . HIS A 1 261 ? -6.505 -57.870 -4.712 1.00 54.78 261 HIS A CA 1
ATOM 2143 C C . HIS A 1 261 ? -7.030 -57.691 -6.140 1.00 54.78 261 HIS A C 1
ATOM 2145 O O . HIS A 1 261 ? -7.809 -58.511 -6.617 1.00 54.78 261 HIS A O 1
ATOM 2151 N N . LEU A 1 262 ? -6.636 -56.614 -6.819 1.00 57.66 262 LEU A N 1
ATOM 2152 C CA . LEU A 1 262 ? -6.773 -56.510 -8.269 1.00 57.66 262 LEU A CA 1
ATOM 2153 C C . LEU A 1 262 ? -5.389 -56.249 -8.876 1.00 57.66 262 LEU A C 1
ATOM 2155 O O . LEU A 1 262 ? -4.802 -55.195 -8.624 1.00 57.66 262 LEU A O 1
ATOM 2159 N N . PRO A 1 263 ? -4.840 -57.198 -9.655 1.00 55.69 263 PRO A N 1
ATOM 2160 C CA . PRO A 1 263 ? -3.567 -57.024 -10.331 1.00 55.69 263 PRO A CA 1
ATOM 2161 C C . PRO A 1 263 ? -3.779 -56.167 -11.584 1.00 55.69 263 PRO A C 1
ATOM 2163 O O . PRO A 1 263 ? -4.104 -56.668 -12.659 1.00 55.69 263 PRO A O 1
ATOM 2166 N N . LEU A 1 264 ? -3.587 -54.855 -11.455 1.00 52.34 264 LEU A N 1
ATOM 2167 C CA . LEU A 1 264 ? -3.461 -53.960 -12.603 1.00 52.34 264 LEU A CA 1
ATOM 2168 C C . LEU A 1 264 ? -2.025 -54.036 -13.130 1.00 52.34 264 LEU A C 1
ATOM 2170 O O . LEU A 1 264 ? -1.112 -53.353 -12.674 1.00 52.34 264 LEU A O 1
ATOM 2174 N N . ARG A 1 265 ? -1.852 -54.941 -14.092 1.00 53.59 265 ARG A N 1
ATOM 2175 C CA . ARG A 1 265 ? -0.672 -55.107 -14.938 1.00 53.59 265 ARG A CA 1
ATOM 2176 C C . ARG A 1 265 ? -0.522 -53.854 -15.809 1.00 53.59 265 ARG A C 1
ATOM 2178 O O . ARG A 1 265 ? -1.192 -53.725 -16.828 1.00 53.59 265 ARG A O 1
ATOM 2185 N N . ILE A 1 266 ? 0.324 -52.920 -15.385 1.00 60.84 266 ILE A N 1
ATOM 2186 C CA . ILE A 1 266 ? 0.750 -51.783 -16.211 1.00 60.84 266 ILE A CA 1
ATOM 2187 C C . ILE A 1 266 ? 1.847 -52.298 -17.158 1.00 60.84 266 ILE A C 1
ATOM 2189 O O . ILE A 1 266 ? 2.822 -52.870 -16.671 1.00 60.84 266 ILE A O 1
ATOM 2193 N N . PRO A 1 267 ? 1.713 -52.155 -18.488 1.00 59.31 267 PRO A N 1
ATOM 2194 C CA . PRO A 1 267 ? 2.784 -52.497 -19.413 1.00 59.31 267 PRO A CA 1
ATOM 2195 C C . PRO A 1 267 ? 3.961 -51.524 -19.258 1.00 59.31 267 PRO A C 1
ATOM 2197 O O . PRO A 1 267 ? 3.804 -50.306 -19.363 1.00 59.31 267 PRO A O 1
ATOM 2200 N N . GLU A 1 268 ? 5.144 -52.091 -19.018 1.00 50.47 268 GLU A N 1
ATOM 2201 C CA . GLU A 1 268 ? 6.438 -51.417 -19.101 1.00 50.47 268 GLU A CA 1
ATOM 2202 C C . GLU A 1 268 ? 6.565 -50.723 -20.458 1.00 50.47 268 GLU A C 1
ATOM 2204 O O . GLU A 1 268 ? 6.674 -51.361 -21.505 1.00 50.47 268 GLU A O 1
ATOM 2209 N N . THR A 1 269 ? 6.550 -49.393 -20.446 1.00 52.19 269 THR A N 1
ATOM 2210 C CA . THR A 1 269 ? 6.941 -48.617 -21.620 1.00 52.19 269 THR A CA 1
ATOM 2211 C C . THR A 1 269 ? 8.458 -48.507 -21.587 1.00 52.19 269 THR A C 1
ATOM 2213 O O . THR A 1 269 ? 9.025 -47.811 -20.746 1.00 52.19 269 THR A O 1
ATOM 2216 N N . GLN A 1 270 ? 9.105 -49.272 -22.465 1.00 53.53 270 GLN A N 1
ATOM 2217 C CA . GLN A 1 270 ? 10.551 -49.302 -22.640 1.00 53.53 270 GLN A CA 1
ATOM 2218 C C . GLN A 1 270 ? 11.096 -47.896 -22.907 1.00 53.53 270 GLN A C 1
ATOM 2220 O O . GLN A 1 270 ? 10.686 -47.204 -23.841 1.00 53.53 270 GLN A O 1
ATOM 2225 N N . ALA A 1 271 ? 12.052 -47.494 -22.073 1.00 42.97 271 ALA A N 1
ATOM 2226 C CA . ALA A 1 271 ? 12.892 -46.336 -22.296 1.00 42.97 271 ALA A CA 1
ATOM 2227 C C . ALA A 1 271 ? 13.729 -46.562 -23.564 1.00 42.97 271 ALA A C 1
ATOM 2229 O O . ALA A 1 271 ? 14.590 -47.440 -23.608 1.00 42.97 271 ALA A O 1
ATOM 2230 N N . TYR A 1 272 ? 13.484 -45.757 -24.598 1.00 51.38 272 TYR A N 1
ATOM 2231 C CA . TYR A 1 272 ? 14.390 -45.645 -25.734 1.00 51.38 272 TYR A CA 1
ATOM 2232 C C . TYR A 1 272 ? 15.635 -44.864 -25.309 1.00 51.38 272 TYR A C 1
ATOM 2234 O O . TYR A 1 272 ? 15.660 -43.634 -25.279 1.00 51.38 272 TYR A O 1
ATOM 2242 N N . SER A 1 273 ? 16.682 -45.619 -25.000 1.00 46.78 273 SER A N 1
ATOM 2243 C CA . SER A 1 273 ? 18.068 -45.175 -24.938 1.00 46.78 273 SER A CA 1
ATOM 2244 C C . SER A 1 273 ? 18.527 -44.766 -26.342 1.00 46.78 273 SER A C 1
ATOM 2246 O O . SER A 1 273 ? 18.828 -45.611 -27.182 1.00 46.78 273 SER A O 1
ATOM 2248 N N . ARG A 1 274 ? 18.579 -43.461 -26.611 1.00 50.50 274 ARG A N 1
ATOM 2249 C CA . ARG A 1 274 ? 19.305 -42.864 -27.743 1.00 50.50 274 ARG A CA 1
ATOM 2250 C C . ARG A 1 274 ? 20.519 -42.178 -27.110 1.00 50.50 274 ARG A C 1
ATOM 2252 O O . ARG A 1 274 ? 20.353 -41.200 -26.399 1.00 50.50 274 ARG A O 1
ATOM 2259 N N . GLY A 1 275 ? 21.720 -42.747 -27.141 1.00 40.97 275 GLY A N 1
ATOM 2260 C CA . GLY A 1 275 ? 22.465 -43.032 -28.362 1.00 40.97 275 GLY A CA 1
ATOM 2261 C C . GLY A 1 275 ? 23.147 -41.744 -28.828 1.00 40.97 275 GLY A C 1
ATOM 2262 O O . GLY A 1 275 ? 22.721 -41.166 -29.821 1.00 40.97 275 GLY A O 1
ATOM 2263 N N . GLN A 1 276 ? 24.128 -41.255 -28.061 1.00 49.16 276 GLN A N 1
ATOM 2264 C CA . GLN A 1 276 ? 25.121 -40.286 -28.534 1.00 49.16 276 GLN A CA 1
ATOM 2265 C C . GLN A 1 276 ? 26.512 -40.755 -28.113 1.00 49.16 276 GLN A C 1
ATOM 2267 O O . GLN A 1 276 ? 26.998 -40.501 -27.015 1.00 49.16 276 GLN A O 1
ATOM 2272 N N . ASP A 1 277 ? 27.051 -41.560 -29.016 1.00 51.41 277 ASP A N 1
ATOM 2273 C CA . ASP A 1 277 ? 28.426 -41.640 -29.484 1.00 51.41 277 ASP A CA 1
ATOM 2274 C C . ASP A 1 277 ? 29.470 -40.798 -28.741 1.00 51.41 277 ASP A C 1
ATOM 2276 O O . ASP A 1 277 ? 29.554 -39.572 -28.830 1.00 51.41 277 ASP A O 1
ATOM 2280 N N . TYR A 1 278 ? 30.338 -41.551 -28.074 1.00 42.59 278 TYR A N 1
ATOM 2281 C CA . TYR A 1 278 ? 31.688 -41.176 -27.706 1.00 42.59 278 TYR A CA 1
ATOM 2282 C C . TYR A 1 278 ? 32.502 -40.810 -28.954 1.00 42.59 278 TYR A C 1
ATOM 2284 O O . TYR A 1 278 ? 32.623 -41.609 -29.880 1.00 42.59 278 TYR A O 1
ATOM 2292 N N . SER A 1 279 ? 33.155 -39.649 -28.923 1.00 51.50 279 SER A N 1
ATOM 2293 C CA . SER A 1 279 ? 34.323 -39.362 -29.758 1.00 51.50 279 SER A CA 1
ATOM 2294 C C . SER A 1 279 ? 35.558 -39.278 -28.853 1.00 51.50 279 SER A C 1
ATOM 2296 O O . SER A 1 279 ? 35.617 -38.386 -28.001 1.00 51.50 279 SER A O 1
ATOM 2298 N N . PRO A 1 280 ? 36.530 -40.204 -28.968 1.00 58.12 280 PRO A N 1
ATOM 2299 C CA . PRO A 1 280 ? 37.757 -40.178 -28.189 1.00 58.12 280 PRO A CA 1
ATOM 2300 C C . PRO A 1 280 ? 38.935 -39.797 -29.089 1.00 58.12 280 PRO A C 1
ATOM 2302 O O . PRO A 1 280 ? 39.403 -40.647 -29.825 1.00 58.12 280 PRO A O 1
ATOM 2305 N N . HIS A 1 281 ? 39.440 -38.561 -29.022 1.00 43.91 281 HIS A N 1
ATOM 2306 C CA . HIS A 1 281 ? 40.836 -38.228 -29.365 1.00 43.91 281 HIS A CA 1
ATOM 2307 C C . HIS A 1 281 ? 41.156 -36.757 -29.065 1.00 43.91 281 HIS A C 1
ATOM 2309 O O . HIS A 1 281 ? 40.746 -35.874 -29.810 1.00 43.91 281 HIS A O 1
ATOM 2315 N N . SER A 1 282 ? 41.949 -36.494 -28.021 1.00 36.38 282 SER A N 1
ATOM 2316 C CA . SER A 1 282 ? 43.160 -35.646 -28.102 1.00 36.38 282 SER A CA 1
ATOM 2317 C C . SER A 1 282 ? 43.786 -35.390 -26.727 1.00 36.38 282 SER A C 1
ATOM 2319 O O . SER A 1 282 ? 43.096 -35.497 -25.715 1.00 36.38 282 SER A O 1
ATOM 2321 N N . PRO A 1 283 ? 45.107 -35.147 -26.654 1.00 57.28 283 PRO A N 1
ATOM 2322 C CA . PRO A 1 283 ? 45.949 -35.852 -25.707 1.00 57.28 283 PRO A CA 1
ATOM 2323 C C . PRO A 1 283 ? 46.374 -35.034 -24.487 1.00 57.28 283 PRO A C 1
ATOM 2325 O O . PRO A 1 283 ? 46.636 -33.838 -24.522 1.00 57.28 283 PRO A O 1
ATOM 2328 N N . ARG A 1 284 ? 46.532 -35.815 -23.425 1.00 47.09 284 ARG A N 1
ATOM 2329 C CA . ARG A 1 284 ? 47.449 -35.725 -22.288 1.00 47.09 284 ARG A CA 1
ATOM 2330 C C . ARG A 1 284 ? 48.811 -35.074 -22.604 1.00 47.09 284 ARG A C 1
ATOM 2332 O O . ARG A 1 284 ? 49.524 -35.591 -23.456 1.00 47.09 284 ARG A O 1
ATOM 2339 N N . ALA A 1 285 ? 49.200 -34.064 -21.815 1.00 47.03 285 ALA A N 1
ATOM 2340 C CA . ALA A 1 285 ? 50.463 -33.950 -21.045 1.00 47.03 285 ALA A CA 1
ATOM 2341 C C . ALA A 1 285 ? 50.656 -32.500 -20.514 1.00 47.03 285 ALA A C 1
ATOM 2343 O O . ALA A 1 285 ? 50.037 -31.583 -21.044 1.00 47.03 285 ALA A O 1
ATOM 2344 N N . PRO A 1 286 ? 51.562 -32.240 -19.553 1.00 56.31 286 PRO A N 1
ATOM 2345 C CA . PRO A 1 286 ? 51.654 -32.858 -18.234 1.00 56.31 286 PRO A CA 1
ATOM 2346 C C . PRO A 1 286 ? 51.695 -31.809 -17.098 1.00 56.31 286 PRO A C 1
ATOM 2348 O O . PRO A 1 286 ? 51.962 -30.626 -17.291 1.00 56.31 286 PRO A O 1
ATOM 2351 N N . SER A 1 287 ? 51.465 -32.291 -15.878 1.00 55.94 287 SER A N 1
ATOM 2352 C CA . SER A 1 287 ? 51.789 -31.613 -14.622 1.00 55.94 287 SER A CA 1
ATOM 2353 C C . SER A 1 287 ? 53.270 -31.237 -14.531 1.00 55.94 287 SER A C 1
ATOM 2355 O O . SER A 1 287 ? 54.095 -32.045 -14.953 1.00 55.94 287 SER A O 1
ATOM 2357 N N . LEU A 1 288 ? 53.578 -30.109 -13.880 1.00 46.91 288 LEU A N 1
ATOM 2358 C CA . LEU A 1 288 ? 54.659 -29.894 -12.894 1.00 46.91 288 LEU A CA 1
ATOM 2359 C C . LEU A 1 288 ? 54.953 -28.388 -12.806 1.00 46.91 288 LEU A C 1
ATOM 2361 O O . LEU A 1 288 ? 55.555 -27.848 -13.722 1.00 46.91 288 LEU A O 1
ATOM 2365 N N . TYR A 1 289 ? 54.533 -27.721 -11.724 1.00 37.62 289 TYR A N 1
ATOM 2366 C CA . TYR A 1 289 ? 55.396 -26.841 -10.917 1.00 37.62 289 TYR A CA 1
ATOM 2367 C C . TYR A 1 289 ? 54.616 -26.237 -9.733 1.00 37.62 289 TYR A C 1
ATOM 2369 O O . TYR A 1 289 ? 53.669 -25.473 -9.885 1.00 37.62 289 TYR A O 1
ATOM 2377 N N . SER A 1 290 ? 55.075 -26.595 -8.542 1.00 42.19 290 SER A N 1
ATOM 2378 C CA . SER A 1 290 ? 54.976 -25.892 -7.257 1.00 42.19 290 SER A CA 1
ATOM 2379 C C . SER A 1 290 ? 56.438 -25.737 -6.789 1.00 42.19 290 SER A C 1
ATOM 2381 O O . SER A 1 290 ? 57.257 -26.532 -7.266 1.00 42.19 290 SER A O 1
ATOM 2383 N N . PRO A 1 291 ? 56.856 -24.845 -5.868 1.00 55.88 291 PRO A N 1
ATOM 2384 C CA . PRO A 1 291 ? 56.226 -23.678 -5.240 1.00 55.88 291 PRO A CA 1
ATOM 2385 C C . PRO A 1 291 ? 57.078 -22.393 -5.432 1.00 55.88 291 PRO A C 1
ATOM 2387 O O . PRO A 1 291 ? 58.234 -22.462 -5.841 1.00 55.88 291 PRO A O 1
ATOM 2390 N N . LYS A 1 292 ? 56.565 -21.213 -5.055 1.00 36.56 292 LYS A N 1
ATOM 2391 C CA . LYS A 1 292 ? 57.414 -20.108 -4.565 1.00 36.56 292 LYS A CA 1
ATOM 2392 C C . LYS A 1 292 ? 56.627 -19.191 -3.633 1.00 36.56 292 LYS A C 1
ATOM 2394 O O . LYS A 1 292 ? 55.737 -18.454 -4.041 1.00 36.56 292 LYS A O 1
ATOM 2399 N N . SER A 1 293 ? 56.996 -19.291 -2.366 1.00 48.62 293 SER A N 1
ATOM 2400 C CA . SER A 1 293 ? 56.864 -18.280 -1.329 1.00 48.62 293 SER A CA 1
ATOM 2401 C C . SER A 1 293 ? 57.440 -16.940 -1.794 1.00 48.62 293 SER A C 1
ATOM 2403 O O . SER A 1 293 ? 58.621 -16.878 -2.132 1.00 48.62 293 SER A O 1
ATOM 2405 N N . TYR A 1 294 ? 56.630 -15.885 -1.743 1.00 43.47 294 TYR A N 1
ATOM 2406 C CA . TYR A 1 294 ? 57.098 -14.520 -1.525 1.00 43.47 294 TYR A CA 1
ATOM 2407 C C . TYR A 1 294 ? 56.194 -13.877 -0.476 1.00 43.47 294 TYR A C 1
ATOM 2409 O O . TYR A 1 294 ? 54.990 -13.716 -0.661 1.00 43.47 294 TYR A O 1
ATOM 2417 N N . SER A 1 295 ? 56.818 -13.627 0.664 1.00 47.59 295 SER A N 1
ATOM 2418 C CA . SER A 1 295 ? 56.426 -12.683 1.695 1.00 47.59 295 SER A CA 1
ATOM 2419 C C . SER A 1 295 ? 56.422 -11.253 1.156 1.00 47.59 295 SER A C 1
ATOM 2421 O O . SER A 1 295 ? 57.212 -10.947 0.268 1.00 47.59 295 SER A O 1
ATOM 2423 N N . ASP A 1 296 ? 55.578 -10.432 1.785 1.00 43.66 296 ASP A N 1
ATOM 2424 C CA . ASP A 1 296 ? 55.731 -8.989 2.007 1.00 43.66 296 ASP A CA 1
ATOM 2425 C C . ASP A 1 296 ? 56.012 -8.095 0.788 1.00 43.66 296 ASP A C 1
ATOM 2427 O O . ASP A 1 296 ? 57.098 -8.081 0.226 1.00 43.66 296 ASP A O 1
ATOM 2431 N N . GLU A 1 297 ? 55.036 -7.262 0.421 1.00 43.00 297 GLU A N 1
ATOM 2432 C CA . GLU A 1 297 ? 55.070 -5.833 0.766 1.00 43.00 297 GLU A CA 1
ATOM 2433 C C . GLU A 1 297 ? 53.809 -5.122 0.244 1.00 43.00 297 GLU A C 1
ATOM 2435 O O . GLU A 1 297 ? 53.117 -5.578 -0.668 1.00 43.00 297 GLU A O 1
ATOM 2440 N N . GLY A 1 298 ? 53.458 -4.033 0.924 1.00 50.12 298 GLY A N 1
ATOM 2441 C CA . GLY A 1 298 ? 52.161 -3.371 0.898 1.00 50.12 298 GLY A CA 1
ATOM 2442 C C . GLY A 1 298 ? 51.593 -3.025 -0.480 1.00 50.12 298 GLY A C 1
ATOM 2443 O O . GLY A 1 298 ? 52.220 -2.376 -1.311 1.00 50.12 298 GLY A O 1
ATOM 2444 N N . SER A 1 299 ? 50.305 -3.317 -0.648 1.00 40.94 299 SER A N 1
ATOM 2445 C CA . SER A 1 299 ? 49.447 -2.545 -1.543 1.00 40.94 299 SER A CA 1
ATOM 2446 C C . SER A 1 299 ? 48.139 -2.237 -0.827 1.00 40.94 299 SER A C 1
ATOM 2448 O O . SER A 1 299 ? 47.100 -2.869 -1.009 1.00 40.94 299 SER A O 1
ATOM 2450 N N . VAL A 1 300 ? 48.241 -1.250 0.062 1.00 47.44 300 VAL A N 1
ATOM 2451 C CA . VAL A 1 300 ? 47.111 -0.463 0.544 1.00 47.44 300 VAL A CA 1
ATOM 2452 C C . VAL A 1 300 ? 46.627 0.354 -0.652 1.00 47.44 300 VAL A C 1
ATOM 2454 O O . VAL A 1 300 ? 47.075 1.472 -0.887 1.00 47.44 300 VAL A O 1
ATOM 2457 N N . VAL A 1 301 ? 45.730 -0.222 -1.451 1.00 43.06 301 VAL A N 1
ATOM 2458 C CA . VAL A 1 301 ? 44.906 0.575 -2.359 1.00 43.06 301 VAL A CA 1
ATOM 2459 C C . VAL A 1 301 ? 43.872 1.257 -1.477 1.00 43.06 301 VAL A C 1
ATOM 2461 O O . VAL A 1 301 ? 42.868 0.662 -1.084 1.00 43.06 301 VAL A O 1
ATOM 2464 N N . GLY A 1 302 ? 44.191 2.495 -1.103 1.00 42.97 302 GLY A N 1
ATOM 2465 C CA . GLY A 1 302 ? 43.305 3.393 -0.387 1.00 42.97 302 GLY A CA 1
ATOM 2466 C C . GLY A 1 302 ? 41.993 3.536 -1.144 1.00 42.97 302 GLY A C 1
ATOM 2467 O O . GLY A 1 302 ? 41.917 4.184 -2.185 1.00 42.97 302 GLY A O 1
ATOM 2468 N N . SER A 1 303 ? 40.934 2.939 -0.605 1.00 42.06 303 SER A N 1
ATOM 2469 C CA . SER A 1 303 ? 39.572 3.343 -0.916 1.00 42.06 303 SER A CA 1
ATOM 2470 C C . SER A 1 303 ? 39.306 4.664 -0.200 1.00 42.06 303 SER A C 1
ATOM 2472 O O . SER A 1 303 ? 38.641 4.717 0.836 1.00 42.06 303 SER A O 1
ATOM 2474 N N . GLU A 1 304 ? 39.864 5.738 -0.747 1.00 47.66 304 GLU A N 1
ATOM 2475 C CA . GLU A 1 304 ? 39.438 7.097 -0.462 1.00 47.66 304 GLU A CA 1
ATOM 2476 C C . GLU A 1 304 ? 38.041 7.283 -1.063 1.00 47.66 304 GLU A C 1
ATOM 2478 O O . GLU A 1 304 ? 37.857 7.699 -2.201 1.00 47.66 304 GLU A O 1
ATOM 2483 N N . TYR A 1 305 ? 37.029 6.914 -0.285 1.00 40.66 305 TYR A N 1
ATOM 2484 C CA . TYR A 1 305 ? 35.691 7.485 -0.400 1.00 40.66 305 TYR A CA 1
ATOM 2485 C C . TYR A 1 305 ? 35.239 7.941 0.991 1.00 40.66 305 TYR A C 1
ATOM 2487 O O . TYR A 1 305 ? 34.188 7.573 1.509 1.00 40.66 305 TYR A O 1
ATOM 2495 N N . SER A 1 306 ? 36.088 8.770 1.601 1.00 45.91 306 SER A N 1
ATOM 2496 C CA . SER A 1 306 ? 35.710 9.689 2.671 1.00 45.91 306 SER A CA 1
ATOM 2497 C C . SER A 1 306 ? 35.052 10.906 2.030 1.00 45.91 306 SER A C 1
ATOM 2499 O O . SER A 1 306 ? 35.724 11.819 1.563 1.00 45.91 306 SER A O 1
ATOM 2501 N N . GLY A 1 307 ? 33.723 10.891 1.972 1.00 45.91 307 GLY A N 1
ATOM 2502 C CA . GLY A 1 307 ? 32.936 12.004 1.439 1.00 45.91 307 GLY A CA 1
ATOM 2503 C C . GLY A 1 307 ? 31.486 12.054 1.910 1.00 45.91 307 GLY A C 1
ATOM 2504 O O . GLY A 1 307 ? 30.705 12.824 1.363 1.00 45.91 307 GLY A O 1
ATOM 2505 N N . LEU A 1 308 ? 31.103 11.260 2.913 1.00 43.94 308 LEU A N 1
ATOM 2506 C CA . LEU A 1 308 ? 29.841 11.442 3.626 1.00 43.94 308 LEU A CA 1
ATOM 2507 C C . LEU A 1 308 ? 30.141 11.430 5.117 1.00 43.94 308 LEU A C 1
ATOM 2509 O O . LEU A 1 308 ? 30.361 10.385 5.724 1.00 43.94 308 LEU A O 1
ATOM 2513 N N . SER A 1 309 ? 30.203 12.637 5.667 1.00 41.38 309 SER A N 1
ATOM 2514 C CA . SER A 1 309 ? 30.361 12.910 7.084 1.00 41.38 309 SER A CA 1
ATOM 2515 C C . SER A 1 309 ? 29.414 12.036 7.912 1.00 41.38 309 SER A C 1
ATOM 2517 O O . SER A 1 309 ? 28.207 12.037 7.644 1.00 41.38 309 SER A O 1
ATOM 2519 N N . PRO A 1 310 ? 29.900 11.341 8.954 1.00 43.66 310 PRO A N 1
ATOM 2520 C CA . PRO A 1 310 ? 29.013 10.913 10.014 1.00 43.66 310 PRO A CA 1
ATOM 2521 C C . PRO A 1 310 ? 28.511 12.196 10.675 1.00 43.66 310 PRO A C 1
ATOM 2523 O O . PRO A 1 310 ? 29.291 12.984 11.211 1.00 43.66 310 PRO A O 1
ATOM 2526 N N . ILE A 1 311 ? 27.208 12.455 10.586 1.00 45.59 311 ILE A N 1
ATOM 2527 C CA . ILE A 1 311 ? 26.571 13.441 11.454 1.00 45.59 311 ILE A CA 1
ATOM 2528 C C . ILE A 1 311 ? 26.696 12.861 12.859 1.00 45.59 311 ILE A C 1
ATOM 2530 O O . ILE A 1 311 ? 25.910 12.009 13.268 1.00 45.59 311 ILE A O 1
ATOM 2534 N N . LEU A 1 312 ? 27.754 13.286 13.545 1.00 37.88 312 LEU A N 1
ATOM 2535 C CA . LEU A 1 312 ? 27.918 13.171 14.980 1.00 37.88 312 LEU A CA 1
ATOM 2536 C C . LEU A 1 312 ? 26.641 13.724 15.612 1.00 37.88 312 LEU A C 1
ATOM 2538 O O . LEU A 1 312 ? 26.347 14.916 15.512 1.00 37.88 312 LEU A O 1
ATOM 2542 N N . GLN A 1 313 ? 25.857 12.834 16.214 1.00 46.97 313 GLN A N 1
ATOM 2543 C CA . GLN A 1 313 ? 24.905 13.233 17.235 1.00 46.97 313 GLN A CA 1
ATOM 2544 C C . GLN A 1 313 ? 25.736 13.817 18.385 1.00 46.97 313 GLN A C 1
ATOM 2546 O O . GLN A 1 313 ? 26.621 13.122 18.884 1.00 46.97 313 GLN A O 1
ATOM 2551 N N . PRO A 1 314 ? 25.529 15.081 18.786 1.00 48.75 314 PRO A N 1
ATOM 2552 C CA . PRO A 1 314 ? 26.164 15.592 19.980 1.00 48.75 314 PRO A CA 1
ATOM 2553 C C . PRO A 1 314 ? 25.429 15.008 21.185 1.00 48.75 314 PRO A C 1
ATOM 2555 O O . PRO A 1 314 ? 24.295 15.396 21.475 1.00 48.75 314 PRO A O 1
ATOM 2558 N N . ASP A 1 315 ? 26.097 14.105 21.895 1.00 52.00 315 ASP A N 1
ATOM 2559 C CA . ASP A 1 315 ? 25.858 13.888 23.315 1.00 52.00 315 ASP A CA 1
ATOM 2560 C C . ASP A 1 315 ? 26.234 15.179 24.054 1.00 52.00 315 ASP A C 1
ATOM 2562 O O . ASP A 1 315 ? 27.387 15.415 24.404 1.00 52.00 315 ASP A O 1
ATOM 2566 N N . PHE A 1 316 ? 25.250 16.051 24.262 1.00 42.88 316 PHE A N 1
ATOM 2567 C CA . PHE A 1 316 ? 25.327 17.118 25.254 1.00 42.88 316 PHE A CA 1
ATOM 2568 C C . PHE A 1 316 ? 24.146 16.972 26.206 1.00 42.88 316 PHE A C 1
ATOM 2570 O O . PHE A 1 316 ? 23.077 17.552 26.023 1.00 42.88 316 PHE A O 1
ATOM 2577 N N . GLY A 1 317 ? 24.372 16.177 27.252 1.00 50.56 317 GLY A N 1
ATOM 2578 C CA . GLY A 1 317 ? 23.676 16.346 28.516 1.00 50.56 317 GLY A CA 1
ATOM 2579 C C . GLY A 1 317 ? 24.128 17.664 29.142 1.00 50.56 317 GLY A C 1
ATOM 2580 O O . GLY A 1 317 ? 25.245 17.772 29.638 1.00 50.56 317 GLY A O 1
ATOM 2581 N N . GLY A 1 318 ? 23.261 18.670 29.084 1.00 47.97 318 GLY A N 1
ATOM 2582 C CA . GLY A 1 318 ? 23.357 19.906 29.854 1.00 47.97 318 GLY A CA 1
ATOM 2583 C C . GLY A 1 318 ? 22.063 20.105 30.650 1.00 47.97 318 GLY A C 1
ATOM 2584 O O . GLY A 1 318 ? 21.000 19.693 30.176 1.00 47.97 318 GLY A O 1
ATOM 2585 N N . PRO A 1 319 ? 22.129 20.679 31.863 1.00 49.97 319 PRO A N 1
ATOM 2586 C CA . PRO A 1 319 ? 20.973 20.829 32.739 1.00 49.97 319 PRO A CA 1
ATOM 2587 C C . PRO A 1 319 ? 19.927 21.738 32.089 1.00 49.97 319 PRO A C 1
ATOM 2589 O O . PRO A 1 319 ? 20.261 22.789 31.544 1.00 49.97 319 PRO A O 1
ATOM 2592 N N . GLN A 1 320 ? 18.660 21.321 32.148 1.00 44.56 320 GLN A N 1
ATOM 2593 C CA . GLN A 1 320 ? 17.525 22.126 31.709 1.00 44.56 320 GLN A CA 1
ATOM 2594 C C . GLN A 1 320 ? 17.415 23.366 32.601 1.00 44.56 320 GLN A C 1
ATOM 2596 O O . GLN A 1 320 ? 16.864 23.310 33.696 1.00 44.56 320 GLN A O 1
ATOM 2601 N N . THR A 1 321 ? 17.950 24.489 32.135 1.00 49.03 321 THR A N 1
ATOM 2602 C CA . THR A 1 321 ? 17.518 25.809 32.578 1.00 49.03 321 THR A CA 1
ATOM 2603 C C . THR A 1 321 ? 16.371 26.256 31.686 1.00 49.03 321 THR A C 1
ATOM 2605 O O . THR A 1 321 ? 16.498 26.414 30.473 1.00 49.03 321 THR A O 1
ATOM 2608 N N . GLU A 1 322 ? 15.220 26.417 32.323 1.00 57.84 322 GLU A N 1
ATOM 2609 C CA . GLU A 1 322 ? 13.994 26.976 31.779 1.00 57.84 322 GLU A CA 1
ATOM 2610 C C . GLU A 1 322 ? 14.257 28.398 31.261 1.00 57.84 322 GLU A C 1
ATOM 2612 O O . GLU A 1 322 ? 14.264 29.364 32.014 1.00 57.84 322 GLU A O 1
ATOM 2617 N N . PHE A 1 323 ? 14.491 28.539 29.959 1.00 50.06 323 PHE A N 1
ATOM 2618 C CA . PHE A 1 323 ? 14.313 29.806 29.256 1.00 50.06 323 PHE A CA 1
ATOM 2619 C C . PHE A 1 323 ? 13.601 29.521 27.939 1.00 50.06 323 PHE A C 1
ATOM 2621 O O . PHE A 1 323 ? 14.201 29.242 26.900 1.00 50.06 323 PHE A O 1
ATOM 2628 N N . GLU A 1 324 ? 12.273 29.572 28.008 1.00 51.09 324 GLU A N 1
ATOM 2629 C CA . GLU A 1 324 ? 11.363 29.520 26.872 1.00 51.09 324 GLU A CA 1
ATOM 2630 C C . GLU A 1 324 ? 11.494 30.823 26.063 1.00 51.09 324 GLU A C 1
ATOM 2632 O O . GLU A 1 324 ? 10.687 31.750 26.142 1.00 51.09 324 GLU A O 1
ATOM 2637 N N . MET A 1 325 ? 12.573 30.931 25.285 1.00 51.75 325 MET A N 1
ATOM 2638 C CA . MET A 1 325 ? 12.760 32.029 24.346 1.00 51.75 325 MET A CA 1
ATOM 2639 C C . MET A 1 325 ? 11.923 31.736 23.096 1.00 51.75 325 MET A C 1
ATOM 2641 O O . MET A 1 325 ? 12.358 31.073 22.152 1.00 51.75 325 MET A O 1
ATOM 2645 N N . SER A 1 326 ? 10.673 32.202 23.131 1.00 48.44 326 SER A N 1
ATOM 2646 C CA . SER A 1 326 ? 9.731 32.160 22.013 1.00 48.44 326 SER A CA 1
ATOM 2647 C C . SER A 1 326 ? 10.345 32.805 20.763 1.00 48.44 326 SER A C 1
ATOM 2649 O O . SER A 1 326 ? 10.409 34.022 20.607 1.00 48.44 326 SER A O 1
ATOM 2651 N N . THR A 1 327 ? 10.824 31.976 19.838 1.00 52.19 327 THR A N 1
ATOM 2652 C CA . THR A 1 327 ? 11.248 32.440 18.516 1.00 52.19 327 THR A CA 1
ATOM 2653 C C . THR A 1 327 ? 9.982 32.735 17.706 1.00 52.19 327 THR A C 1
ATOM 2655 O O . THR A 1 327 ? 9.201 31.816 17.440 1.00 52.19 327 THR A O 1
ATOM 2658 N N . PRO A 1 328 ? 9.709 33.997 17.324 1.00 61.41 328 PRO A N 1
ATOM 2659 C CA . PRO A 1 328 ? 8.486 34.335 16.614 1.00 61.41 328 PRO A CA 1
ATOM 2660 C C . PRO A 1 328 ? 8.489 33.667 15.238 1.00 61.41 328 PRO A C 1
ATOM 2662 O O . PRO A 1 328 ? 9.303 33.983 14.369 1.00 61.41 328 PRO A O 1
ATOM 2665 N N . VAL A 1 329 ? 7.547 32.744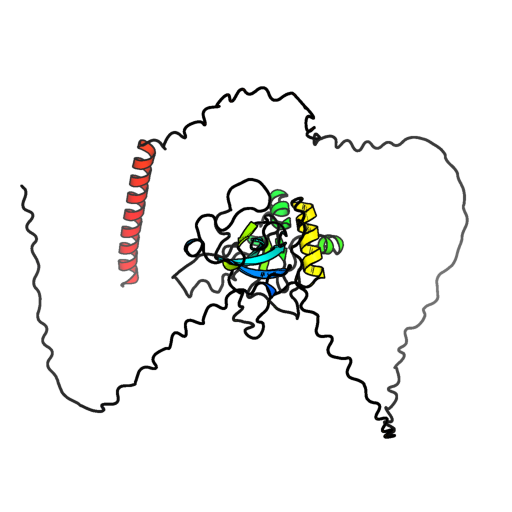 15.035 1.00 66.62 329 VAL A N 1
ATOM 2666 C CA . VAL A 1 329 ? 7.280 32.113 13.740 1.00 66.62 329 VAL A CA 1
ATOM 2667 C C . VAL A 1 329 ? 7.074 33.220 12.695 1.00 66.62 329 VAL A C 1
ATOM 2669 O O . VAL A 1 329 ? 6.189 34.065 12.878 1.00 66.62 329 VAL A O 1
ATOM 2672 N N . PRO A 1 330 ? 7.851 33.253 11.595 1.00 59.94 330 PRO A N 1
ATOM 2673 C CA . PRO A 1 330 ? 7.717 34.294 10.588 1.00 59.94 330 PRO A CA 1
ATOM 2674 C C . PRO A 1 330 ? 6.313 34.238 9.981 1.00 59.94 330 PRO A C 1
ATOM 2676 O O . PRO A 1 330 ? 5.936 33.279 9.301 1.00 59.94 330 PRO A O 1
ATOM 2679 N N . LYS A 1 331 ? 5.513 35.280 10.242 1.00 62.94 331 LYS A N 1
ATOM 2680 C CA . LYS A 1 331 ? 4.178 35.448 9.658 1.00 62.94 331 LYS A CA 1
ATOM 2681 C C . LYS A 1 331 ? 4.320 35.444 8.136 1.00 62.94 331 LYS A C 1
ATOM 2683 O O . LYS A 1 331 ? 4.896 36.368 7.561 1.00 62.94 331 LYS A O 1
ATOM 2688 N N . LYS A 1 332 ? 3.790 34.406 7.476 1.00 60.22 332 LYS A N 1
ATOM 2689 C CA . LYS A 1 332 ? 3.693 34.343 6.012 1.00 60.22 332 LYS A CA 1
ATOM 2690 C C . LYS A 1 332 ? 2.970 35.601 5.531 1.00 60.22 332 LYS A C 1
ATOM 2692 O O . LYS A 1 332 ? 1.786 35.777 5.817 1.00 60.22 332 LYS A O 1
ATOM 2697 N N . ARG A 1 333 ? 3.687 36.490 4.834 1.00 62.59 333 ARG A N 1
ATOM 2698 C CA . ARG A 1 333 ? 3.081 37.674 4.216 1.00 62.59 333 ARG A CA 1
ATOM 2699 C C . ARG A 1 333 ? 2.004 37.188 3.238 1.00 62.59 333 ARG A C 1
ATOM 2701 O O . ARG A 1 333 ? 2.308 36.328 2.408 1.00 62.59 333 ARG A O 1
ATOM 2708 N N . PRO A 1 334 ? 0.755 37.672 3.342 1.00 64.94 334 PRO A N 1
ATOM 2709 C CA . PRO A 1 334 ? -0.277 37.313 2.384 1.00 64.94 334 PRO A CA 1
ATOM 2710 C C . PRO A 1 334 ? 0.190 37.693 0.970 1.00 64.94 334 PRO A C 1
ATOM 2712 O O . PRO A 1 334 ? 0.870 38.711 0.812 1.00 64.94 334 PRO A O 1
ATOM 2715 N N . PRO A 1 335 ? -0.136 36.881 -0.052 1.00 66.69 335 PRO A N 1
ATOM 2716 C CA . PRO A 1 335 ? 0.275 37.147 -1.424 1.00 66.69 335 PRO A CA 1
ATOM 2717 C C . PRO A 1 335 ? -0.195 38.539 -1.844 1.00 66.69 335 PRO A C 1
ATOM 2719 O O . PRO A 1 335 ? -1.351 38.903 -1.605 1.00 66.69 335 PRO A O 1
ATOM 2722 N N . ASP A 1 336 ? 0.723 39.302 -2.439 1.00 77.44 336 ASP A N 1
ATOM 2723 C CA . ASP A 1 336 ? 0.531 40.701 -2.808 1.00 77.44 336 ASP A CA 1
ATOM 2724 C C . ASP A 1 336 ? -0.805 40.886 -3.547 1.00 77.44 336 ASP A C 1
ATOM 2726 O O . ASP A 1 336 ? -1.147 40.163 -4.490 1.00 77.44 336 ASP A O 1
ATOM 2730 N N . ARG A 1 337 ? -1.603 41.857 -3.095 1.00 78.56 337 ARG A N 1
ATOM 2731 C CA . ARG A 1 337 ? -2.962 42.120 -3.592 1.00 78.56 337 ARG A CA 1
ATOM 2732 C C . ARG A 1 337 ? -2.957 42.414 -5.099 1.00 78.56 337 ARG A C 1
ATOM 2734 O O . ARG A 1 337 ? -3.956 42.165 -5.777 1.00 78.56 337 ARG A O 1
ATOM 2741 N N . LYS A 1 338 ? -1.820 42.886 -5.627 1.00 83.50 338 LYS A N 1
ATOM 2742 C CA . LYS A 1 338 ? -1.574 43.100 -7.061 1.00 83.50 338 LYS A CA 1
ATOM 2743 C C . LYS A 1 338 ? -1.552 41.788 -7.857 1.00 83.50 338 LYS A C 1
ATOM 2745 O O . LYS A 1 338 ? -2.187 41.710 -8.907 1.00 83.50 338 LYS A O 1
ATOM 2750 N N . LEU A 1 339 ? -0.932 40.735 -7.319 1.00 80.75 339 LEU A N 1
ATOM 2751 C CA . LEU A 1 339 ? -0.858 39.409 -7.946 1.00 80.75 339 LEU A CA 1
ATOM 2752 C C . LEU A 1 339 ? -2.235 38.743 -8.053 1.00 80.75 339 LEU A C 1
ATOM 2754 O O . LEU A 1 339 ? -2.552 38.158 -9.086 1.00 80.75 339 LEU A O 1
ATOM 2758 N N . ARG A 1 340 ? -3.106 38.902 -7.044 1.00 81.62 340 ARG A N 1
ATOM 2759 C CA . ARG A 1 340 ? -4.490 38.391 -7.125 1.00 81.62 340 ARG A CA 1
ATOM 2760 C C . ARG A 1 340 ? -5.304 39.060 -8.233 1.00 81.62 340 ARG A C 1
ATOM 2762 O O . ARG A 1 340 ? -6.061 38.378 -8.919 1.00 81.62 340 ARG A O 1
ATOM 2769 N N . ARG A 1 341 ? -5.156 40.376 -8.429 1.00 88.25 341 ARG A N 1
ATOM 2770 C CA . ARG A 1 341 ? -5.856 41.096 -9.510 1.00 88.25 341 ARG A CA 1
ATOM 2771 C C . ARG A 1 341 ? -5.361 40.653 -10.885 1.00 88.25 341 ARG A C 1
ATOM 2773 O O . ARG A 1 341 ? -6.185 40.348 -11.740 1.00 88.25 341 ARG A O 1
ATOM 2780 N N . ALA A 1 342 ? -4.044 40.542 -11.065 1.00 91.00 342 ALA A N 1
ATOM 2781 C CA . ALA A 1 342 ? -3.458 40.048 -12.311 1.00 91.00 342 ALA A CA 1
ATOM 2782 C C . ALA A 1 342 ? -3.931 38.620 -12.641 1.00 91.00 342 ALA A C 1
ATOM 2784 O O . ALA A 1 342 ? -4.319 38.337 -13.773 1.00 91.00 342 ALA A O 1
ATOM 2785 N N . TRP A 1 343 ? -3.990 37.740 -11.637 1.00 88.06 343 TRP A N 1
ATOM 2786 C CA . TRP A 1 343 ? -4.464 36.366 -11.808 1.00 88.06 343 TRP A CA 1
ATOM 2787 C C . TRP A 1 343 ? -5.949 36.289 -12.198 1.00 88.06 343 TRP A C 1
ATOM 2789 O O . TRP A 1 343 ? -6.314 35.533 -13.097 1.00 88.06 343 TRP A O 1
ATOM 2799 N N . HIS A 1 344 ? -6.808 37.120 -11.596 1.00 92.00 344 HIS A N 1
ATOM 2800 C CA . HIS A 1 344 ? -8.219 37.198 -11.990 1.00 92.00 344 HIS A CA 1
ATOM 2801 C C . HIS A 1 344 ? -8.412 37.710 -13.422 1.00 92.00 344 HIS A C 1
ATOM 2803 O O . HIS A 1 344 ? -9.243 37.161 -14.145 1.00 92.00 344 HIS A O 1
ATOM 2809 N N . ILE A 1 345 ? -7.634 38.711 -13.848 1.00 94.56 345 ILE A N 1
ATOM 2810 C CA . ILE A 1 345 ? -7.672 39.227 -15.224 1.00 94.56 345 ILE A CA 1
ATOM 2811 C C . ILE A 1 345 ? -7.249 38.132 -16.213 1.00 94.56 345 ILE A C 1
ATOM 2813 O O . ILE A 1 345 ? -7.950 37.890 -17.193 1.00 94.56 345 ILE A O 1
ATOM 2817 N N . MET A 1 346 ? -6.169 37.402 -15.915 1.00 95.56 346 MET A N 1
ATOM 2818 C CA . MET A 1 346 ? -5.704 36.276 -16.735 1.00 95.56 346 MET A CA 1
ATOM 2819 C C . MET A 1 346 ? -6.773 35.189 -16.904 1.00 95.56 346 MET A C 1
ATOM 2821 O O . MET A 1 346 ? -7.045 34.762 -18.025 1.00 95.56 346 MET A O 1
ATOM 2825 N N . ILE A 1 347 ? -7.431 34.771 -15.816 1.00 94.69 347 ILE A N 1
ATOM 2826 C CA . ILE A 1 347 ? -8.521 33.781 -15.881 1.00 94.69 347 ILE A CA 1
ATOM 2827 C C . ILE A 1 347 ? -9.690 34.293 -16.721 1.00 94.69 347 ILE A C 1
ATOM 2829 O O . ILE A 1 347 ? -10.305 33.520 -17.459 1.00 94.69 347 ILE A O 1
ATOM 2833 N N . TRP A 1 348 ? -10.014 35.579 -16.609 1.00 96.81 348 TRP A N 1
ATOM 2834 C CA . TRP A 1 348 ? -11.114 36.176 -17.356 1.00 96.81 348 TRP A CA 1
ATOM 2835 C C . TRP A 1 348 ? -10.832 36.191 -18.866 1.00 96.81 348 TRP A C 1
ATOM 2837 O O . TRP A 1 348 ? -11.686 35.766 -19.644 1.00 96.81 348 TRP A O 1
ATOM 2847 N N . ILE A 1 349 ? -9.608 36.555 -19.271 1.00 96.88 349 ILE A N 1
ATOM 2848 C CA . ILE A 1 349 ? -9.154 36.521 -20.673 1.00 96.88 349 ILE A CA 1
ATOM 2849 C C . ILE A 1 349 ? -9.193 35.090 -21.230 1.00 96.88 349 ILE A C 1
ATOM 2851 O O . ILE A 1 349 ? -9.752 34.860 -22.303 1.00 96.88 349 ILE A O 1
ATOM 2855 N N . LEU A 1 350 ? -8.670 34.112 -20.482 1.00 96.25 350 LEU A N 1
ATOM 2856 C CA . LEU A 1 350 ? -8.688 32.696 -20.874 1.00 96.25 350 LEU A CA 1
ATOM 2857 C C . LEU A 1 350 ? -10.116 32.160 -21.053 1.00 96.25 350 LEU A C 1
ATOM 2859 O O . LEU A 1 350 ? -10.403 31.480 -22.038 1.00 96.25 350 LEU A O 1
ATOM 2863 N N . LYS A 1 351 ? -11.039 32.499 -20.143 1.00 95.06 351 LYS A N 1
ATOM 2864 C CA . LYS A 1 351 ? -12.456 32.115 -20.265 1.00 95.06 351 LYS A CA 1
ATOM 2865 C C . LYS A 1 351 ? -13.134 32.754 -21.475 1.00 95.06 351 LYS A C 1
ATOM 2867 O O . LYS A 1 351 ? -13.971 32.107 -22.106 1.00 95.06 351 LYS A O 1
ATOM 2872 N N . TRP A 1 352 ? -12.806 34.007 -21.786 1.00 96.69 352 TRP A N 1
ATOM 2873 C CA . TRP A 1 352 ? -13.357 34.704 -22.944 1.00 96.69 352 TRP A CA 1
ATOM 2874 C C . TRP A 1 352 ? -12.884 34.068 -24.258 1.00 96.69 352 TRP A C 1
ATOM 2876 O O . TRP A 1 352 ? -13.725 33.719 -25.087 1.00 96.69 352 TRP A O 1
ATOM 2886 N N . LEU A 1 353 ? -11.577 33.805 -24.391 1.00 96.44 353 LEU A N 1
ATOM 2887 C CA . LEU A 1 353 ? -10.992 33.103 -25.543 1.00 96.44 353 LEU A CA 1
ATOM 2888 C C . LEU A 1 353 ? -11.562 31.690 -25.726 1.00 96.44 353 LEU A C 1
ATOM 2890 O O . LEU A 1 353 ? -11.843 31.265 -26.843 1.00 96.44 353 LEU A O 1
ATOM 2894 N N . TRP A 1 354 ? -11.782 30.956 -24.635 1.00 95.25 354 TRP A N 1
ATOM 2895 C CA . TRP A 1 354 ? -12.391 29.630 -24.718 1.00 95.25 354 TRP A CA 1
ATOM 2896 C C . TRP A 1 354 ? -13.826 29.690 -25.258 1.00 95.25 354 TRP A C 1
ATOM 2898 O O . TRP A 1 354 ? -14.193 28.927 -26.150 1.00 95.25 354 TRP A O 1
ATOM 2908 N N . LYS A 1 355 ? -14.639 30.637 -24.771 1.00 96.06 355 LYS A N 1
ATOM 2909 C CA . LYS A 1 355 ? -16.016 30.823 -25.257 1.00 96.06 355 LYS A CA 1
ATOM 2910 C C . LYS A 1 355 ? -16.069 31.217 -26.733 1.00 96.06 355 LYS A C 1
ATOM 2912 O O . LYS A 1 355 ? -16.960 30.748 -27.441 1.00 96.06 355 LYS A O 1
ATOM 2917 N N . THR A 1 356 ? -15.160 32.072 -27.203 1.00 95.94 356 THR A N 1
ATOM 2918 C CA . THR A 1 356 ? -15.113 32.456 -28.622 1.00 95.94 356 THR A CA 1
ATOM 2919 C C . THR A 1 356 ? -14.697 31.280 -29.501 1.00 95.94 356 THR A C 1
ATOM 2921 O O . THR A 1 356 ? -15.347 31.042 -30.517 1.00 95.94 356 THR A O 1
ATOM 2924 N N . LEU A 1 357 ? -13.716 30.477 -29.078 1.00 96.44 357 LEU A N 1
ATOM 2925 C CA . LEU A 1 357 ? -13.326 29.250 -29.780 1.00 96.44 357 LEU A CA 1
ATOM 2926 C C . LEU A 1 357 ? -14.463 28.220 -29.846 1.00 96.44 357 LEU A C 1
ATOM 2928 O O . LEU A 1 357 ? -14.691 27.644 -30.908 1.00 96.44 357 LEU A O 1
ATOM 2932 N N . CYS A 1 358 ? -15.224 28.027 -28.763 1.00 94.44 358 CYS A N 1
ATOM 2933 C CA . CYS A 1 358 ? -16.407 27.159 -28.777 1.00 94.44 358 CYS A CA 1
ATOM 2934 C C . CYS A 1 358 ? -17.455 27.631 -29.799 1.00 94.44 358 CYS A C 1
ATOM 2936 O O . CYS A 1 358 ? -17.923 26.822 -30.596 1.00 94.44 358 CYS A O 1
ATOM 2938 N N . LYS A 1 359 ? -17.758 28.938 -29.846 1.00 95.38 359 LYS A N 1
ATOM 2939 C CA . LYS A 1 359 ? -18.701 29.498 -30.833 1.00 95.38 359 LYS A CA 1
ATOM 2940 C C . LYS A 1 359 ? -18.217 29.348 -32.276 1.00 95.38 359 LYS A C 1
ATOM 2942 O O . LYS A 1 359 ? -19.023 29.090 -33.166 1.00 95.38 359 LYS A O 1
ATOM 2947 N N . ILE A 1 360 ? -16.919 29.529 -32.529 1.00 95.44 360 ILE A N 1
ATOM 2948 C CA . ILE A 1 360 ? -16.340 29.330 -33.867 1.00 95.44 360 ILE A CA 1
ATOM 2949 C C . ILE A 1 360 ? -16.462 27.858 -34.266 1.00 95.44 360 ILE A C 1
ATOM 2951 O O . ILE A 1 360 ? -16.909 27.556 -35.369 1.00 95.44 360 ILE A O 1
ATOM 2955 N N . ARG A 1 361 ? -16.132 26.942 -33.352 1.00 94.94 361 ARG A N 1
ATOM 2956 C CA . ARG A 1 361 ? -16.235 25.499 -33.578 1.00 94.94 361 ARG A CA 1
ATOM 2957 C C . ARG A 1 361 ? -17.666 25.057 -33.900 1.00 94.94 361 ARG A C 1
ATOM 2959 O O . ARG A 1 361 ? -17.844 24.278 -34.829 1.00 94.94 361 ARG A O 1
ATOM 2966 N N . GLU A 1 362 ? -18.672 25.566 -33.189 1.00 94.56 362 GLU A N 1
ATOM 2967 C CA . GLU A 1 362 ? -20.087 25.277 -33.482 1.00 94.56 362 GLU A CA 1
ATOM 2968 C C . GLU A 1 362 ? -20.495 25.741 -34.888 1.00 94.56 362 GLU A C 1
ATOM 2970 O O . GLU A 1 362 ? -21.191 25.017 -35.593 1.00 94.56 362 GLU A O 1
ATOM 2975 N N . ARG A 1 363 ? -20.006 26.903 -35.347 1.00 93.88 363 ARG A N 1
ATOM 2976 C CA . ARG A 1 363 ? -20.293 27.406 -36.704 1.00 93.88 363 ARG A CA 1
ATOM 2977 C C . ARG A 1 363 ? -19.642 26.586 -37.817 1.00 93.88 363 ARG A C 1
ATOM 2979 O O . ARG A 1 363 ? -20.188 26.541 -38.913 1.00 93.88 363 ARG A O 1
ATOM 2986 N N . PHE A 1 364 ? -18.488 25.978 -37.552 1.00 92.00 364 PHE A N 1
ATOM 2987 C CA . PHE A 1 364 ? -17.765 25.167 -38.536 1.00 92.00 364 PHE A CA 1
ATOM 2988 C C . PHE A 1 364 ? -18.203 23.700 -38.572 1.00 92.00 364 PHE A C 1
ATOM 2990 O O . PHE A 1 364 ? -18.031 23.066 -39.601 1.00 92.00 364 PHE A O 1
ATOM 2997 N N . LEU A 1 365 ? -18.749 23.163 -37.476 1.00 86.94 365 LEU A N 1
ATOM 2998 C CA . LEU A 1 365 ? -19.225 21.772 -37.403 1.00 86.94 365 LEU A CA 1
ATOM 2999 C C . LEU A 1 365 ? -20.740 21.627 -37.626 1.00 86.94 365 LEU A C 1
ATOM 3001 O O . LEU A 1 365 ? -21.223 20.506 -37.731 1.00 86.94 365 LEU A O 1
ATOM 3005 N N . GLY A 1 366 ? -21.489 22.734 -37.633 1.00 71.19 366 GLY A N 1
ATOM 3006 C CA . GLY A 1 366 ? -22.938 22.759 -37.871 1.00 71.19 366 GLY A CA 1
ATOM 3007 C C . GLY A 1 366 ? -23.355 23.011 -39.328 1.00 71.19 366 GLY A C 1
ATOM 3008 O O . GLY A 1 366 ? -24.543 23.203 -39.579 1.00 71.19 366 GLY A O 1
ATOM 3009 N N . ARG A 1 367 ? -22.403 23.057 -40.263 1.00 50.84 367 ARG A N 1
ATOM 3010 C CA . ARG A 1 367 ? -22.622 22.943 -41.714 1.00 50.84 367 ARG A CA 1
ATOM 3011 C C . ARG A 1 367 ? -22.030 21.623 -42.169 1.00 50.84 367 ARG A C 1
ATOM 3013 O O . ARG A 1 367 ? -22.614 21.041 -43.104 1.00 50.84 367 ARG A O 1
#

Secondary structure (DSSP, 8-state):
------PPP--------------------------------PPPGGG--TTBEEEEPPGGGSPTT--EESSSSSPPPTT-SSEEEEEEE-BSSSTTEEEEEEEEEE--GGGTTS-TT-----TTTT--HHHHT-S-SHHHHHHHTTEEEETTSPPPTT--SHHHHHHSPPB-BGGG---SSEEEEEEEEEEEEEGGG-EE---TT-TT----BB-HHHHHHHHHHHHHHH-----SBPP--------------------------------------------------------------------S------------------------PPPPHHHHHHHHHHHHHHHHHHHHHHHHHHHHH--

Foldseek 3Di:
DDDDDDDDDDDDDDDDDDDDDDDDPDPPPPPPPPPPVVPQPFDDLLQQDAQWKFAFAAPVLDDVPQKFFPADDDDDDPQQHRFIWGFLAQAQVHNQKTKIWTKAFAAAPVPPPDDPPDQDDHVQSNDDLCRSLVDPDPVSVVVLLQWAWEPPADQRPQPPDPVVCLSRPHWYKPPRDDAQGGIITRLVTMMMHRSSSIGQDADPVCNVPSTTGTDPVSSVSSQVSSCVPRVDDHHPGNPSPPPPPVPVPPPPPPDDPPDDDDDPDDDDPDDPDDDDDDDDDDDDDDDDDDDDDDDDDDDPPDPPPPDDDDPPDDPDPDDDDDDPPDDDDPDDDPPPPVVVVVVVVVVVVVVVVVVVVVVVVCVVVVD